Protein AF-A0A821JWW3-F1 (afdb_monomer)

Structure (mmCIF, N/CA/C/O backbone):
data_AF-A0A821JWW3-F1
#
_entry.id   AF-A0A821JWW3-F1
#
loop_
_atom_site.group_PDB
_atom_site.id
_atom_site.type_symbol
_atom_site.label_atom_id
_atom_site.label_alt_id
_atom_site.label_comp_id
_atom_site.label_asym_id
_atom_site.label_entity_id
_atom_site.label_seq_id
_atom_site.pdbx_PDB_ins_code
_atom_site.Cartn_x
_atom_site.Cartn_y
_atom_site.Cartn_z
_atom_site.occupancy
_atom_site.B_iso_or_equiv
_atom_site.auth_seq_id
_atom_site.auth_comp_id
_atom_site.auth_asym_id
_atom_site.auth_atom_id
_atom_site.pdbx_PDB_model_num
ATOM 1 N N . PHE A 1 1 ? -4.709 -19.462 18.284 1.00 24.86 1 PHE A N 1
ATOM 2 C CA . PHE A 1 1 ? -3.883 -18.451 18.969 1.00 24.86 1 PHE A CA 1
ATOM 3 C C . PHE A 1 1 ? -2.532 -19.078 19.243 1.00 24.86 1 PHE A C 1
ATOM 5 O O . PHE A 1 1 ? -2.458 -19.969 20.081 1.00 24.86 1 PHE A O 1
ATOM 12 N N . TYR A 1 2 ? -1.516 -18.714 18.464 1.00 22.64 2 TYR A N 1
ATOM 13 C CA . TYR A 1 2 ? -0.151 -19.188 18.679 1.00 22.64 2 TYR A CA 1
ATOM 14 C C . TYR A 1 2 ? 0.449 -18.510 19.920 1.00 22.64 2 TYR A C 1
ATOM 16 O O . TYR A 1 2 ? 0.075 -17.388 20.268 1.00 22.64 2 TYR A O 1
ATOM 24 N N . ASP A 1 3 ? 1.312 -19.239 20.625 1.00 23.06 3 ASP A N 1
ATOM 25 C CA . ASP A 1 3 ? 1.999 -18.781 21.832 1.00 23.06 3 ASP A CA 1
ATOM 26 C C . ASP A 1 3 ? 2.923 -17.596 21.489 1.00 23.06 3 ASP A C 1
ATOM 28 O O . ASP A 1 3 ? 3.680 -17.652 20.521 1.00 23.06 3 ASP A O 1
ATOM 32 N N . ARG A 1 4 ? 2.871 -16.518 22.284 1.00 30.81 4 ARG A N 1
ATOM 33 C CA . ARG A 1 4 ? 3.615 -15.256 22.063 1.00 30.81 4 ARG A CA 1
ATOM 34 C C . ARG A 1 4 ? 5.143 -15.408 22.169 1.00 30.81 4 ARG A C 1
ATOM 36 O O . ARG A 1 4 ? 5.859 -14.426 22.014 1.00 30.81 4 ARG A O 1
ATOM 43 N N . ASN A 1 5 ? 5.641 -16.612 22.443 1.00 24.53 5 ASN A N 1
ATOM 44 C CA . ASN A 1 5 ? 7.046 -16.901 22.726 1.00 24.53 5 ASN A CA 1
ATOM 45 C C . ASN A 1 5 ? 7.814 -17.562 21.561 1.00 24.53 5 ASN A C 1
ATOM 47 O O . ASN A 1 5 ? 8.926 -18.034 21.781 1.00 24.53 5 ASN A O 1
ATOM 51 N N . ALA A 1 6 ? 7.256 -17.624 20.345 1.00 25.81 6 ALA A N 1
ATOM 52 C CA . ALA A 1 6 ? 7.832 -18.416 19.247 1.00 25.81 6 ALA A CA 1
ATOM 53 C C . ALA A 1 6 ? 8.562 -17.636 18.131 1.00 25.81 6 ALA A C 1
ATOM 55 O O . ALA A 1 6 ? 8.917 -18.250 17.133 1.00 25.81 6 ALA A O 1
ATOM 56 N N . PHE A 1 7 ? 8.850 -16.337 18.281 1.00 31.75 7 PHE A N 1
ATOM 57 C CA . PHE A 1 7 ? 9.585 -15.573 17.256 1.00 31.75 7 PHE A CA 1
ATOM 58 C C . PHE A 1 7 ? 10.972 -15.180 17.752 1.00 31.75 7 PHE A C 1
ATOM 60 O O . PHE A 1 7 ? 11.194 -14.092 18.282 1.00 31.75 7 PHE A O 1
ATOM 67 N N . SER A 1 8 ? 11.918 -16.104 17.601 1.00 29.94 8 SER A N 1
ATOM 68 C CA . SER A 1 8 ? 13.326 -15.738 17.498 1.00 29.94 8 SER A CA 1
ATOM 69 C C . SER A 1 8 ? 13.569 -15.250 16.076 1.00 29.94 8 SER A C 1
ATOM 71 O O . SER A 1 8 ? 13.341 -16.019 15.144 1.00 29.94 8 SER A O 1
ATOM 73 N N . VAL A 1 9 ? 14.064 -14.023 15.908 1.00 36.91 9 VAL A N 1
ATOM 74 C CA . VAL A 1 9 ? 14.651 -13.595 14.635 1.00 36.91 9 VAL A CA 1
ATOM 75 C C . VAL A 1 9 ? 15.795 -14.557 14.323 1.00 36.91 9 VAL A C 1
ATOM 77 O O . VAL A 1 9 ? 16.844 -14.519 14.973 1.00 36.91 9 VAL A O 1
ATOM 80 N N . SER A 1 10 ? 15.578 -15.501 13.406 1.00 39.84 10 SER A N 1
ATOM 81 C CA . SER A 1 10 ? 16.671 -16.339 12.932 1.00 39.84 10 SER A CA 1
ATOM 82 C C . SER A 1 10 ? 17.607 -15.439 12.117 1.00 39.84 10 SER A C 1
ATOM 84 O O . SER A 1 10 ? 17.185 -14.481 11.468 1.00 39.84 10 SER A O 1
ATOM 86 N N . GLN A 1 11 ? 18.910 -15.723 12.135 1.00 41.09 11 GLN A N 1
ATOM 87 C CA . GLN A 1 11 ? 19.878 -15.022 11.277 1.00 41.09 11 GLN A CA 1
ATOM 88 C C . GLN A 1 11 ? 19.590 -15.189 9.767 1.00 41.09 11 GLN A C 1
ATOM 90 O O . GLN A 1 11 ? 20.317 -14.633 8.946 1.00 41.09 11 GLN A O 1
ATOM 95 N N . GLU A 1 12 ? 18.545 -15.934 9.396 1.00 38.25 12 GLU A N 1
ATOM 96 C CA . GLU A 1 12 ? 18.102 -16.174 8.022 1.00 38.25 12 GLU A CA 1
ATOM 97 C C . GLU A 1 12 ? 17.420 -14.943 7.401 1.00 38.25 12 GLU A C 1
ATOM 99 O O . GLU A 1 12 ? 17.288 -14.890 6.185 1.00 38.25 12 GLU A O 1
ATOM 104 N N . PHE A 1 13 ? 17.092 -13.912 8.194 1.00 45.75 13 PHE A N 1
ATOM 105 C CA . PHE A 1 13 ? 16.551 -12.642 7.689 1.00 45.75 13 PHE A CA 1
ATOM 106 C C . PHE A 1 13 ? 17.595 -11.621 7.222 1.00 45.75 13 PHE A C 1
ATOM 108 O O . PHE A 1 13 ? 17.254 -10.487 6.887 1.00 45.75 13 PHE A O 1
ATOM 115 N N . ASN A 1 14 ? 18.882 -11.981 7.222 1.00 57.62 14 ASN A N 1
ATOM 116 C CA . ASN A 1 14 ? 19.907 -11.114 6.652 1.00 57.62 14 ASN A CA 1
ATOM 117 C C . ASN A 1 14 ? 19.847 -11.167 5.116 1.00 57.62 14 ASN A C 1
ATOM 119 O O . ASN A 1 14 ? 20.531 -11.980 4.486 1.00 57.62 14 ASN A O 1
ATOM 123 N N . PHE A 1 15 ? 19.029 -10.297 4.526 1.00 55.03 15 PHE A N 1
ATOM 124 C CA . PHE A 1 15 ? 18.913 -10.167 3.080 1.00 5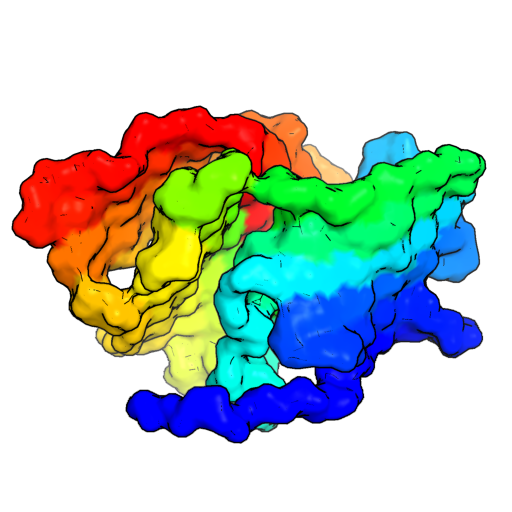5.03 15 PHE A CA 1
ATOM 125 C C . PHE A 1 15 ? 20.019 -9.263 2.530 1.00 55.03 15 PHE A C 1
ATOM 127 O O . PHE A 1 15 ? 20.187 -8.122 2.966 1.00 55.03 15 PHE A O 1
ATOM 134 N N . LYS A 1 16 ? 20.767 -9.771 1.545 1.00 61.19 16 LYS A N 1
ATOM 135 C CA . LYS A 1 16 ? 21.883 -9.066 0.906 1.00 61.19 16 LYS A CA 1
ATOM 136 C C . LYS A 1 16 ? 21.762 -9.113 -0.603 1.00 61.19 16 LYS A C 1
ATOM 138 O O . LYS A 1 16 ? 21.634 -10.188 -1.184 1.00 61.19 16 LYS A O 1
ATOM 143 N N . ILE A 1 17 ? 21.917 -7.954 -1.231 1.00 57.03 17 ILE A N 1
ATOM 144 C CA . ILE A 1 17 ? 22.139 -7.848 -2.672 1.00 57.03 17 ILE A CA 1
ATOM 145 C C . ILE A 1 17 ? 23.610 -7.551 -2.890 1.00 57.03 17 ILE A C 1
ATOM 147 O O . ILE A 1 17 ? 24.145 -6.581 -2.349 1.00 57.03 17 ILE A O 1
ATOM 151 N N . HIS A 1 18 ? 24.253 -8.377 -3.707 1.00 64.62 18 HIS A N 1
ATOM 152 C CA . HIS A 1 18 ? 25.638 -8.189 -4.100 1.00 64.62 18 HIS A CA 1
ATOM 153 C C . HIS A 1 18 ? 25.736 -7.668 -5.533 1.00 64.62 18 HIS A C 1
ATOM 155 O O . HIS A 1 18 ? 24.943 -8.031 -6.400 1.00 64.62 18 HIS A O 1
ATOM 161 N N . SER A 1 19 ? 26.744 -6.842 -5.795 1.00 60.53 19 SER A N 1
ATOM 162 C CA . SER A 1 19 ? 27.188 -6.537 -7.148 1.00 60.53 19 SER A CA 1
ATOM 163 C C . SER A 1 19 ? 27.865 -7.763 -7.776 1.00 60.53 19 SER A C 1
ATOM 165 O O . SER A 1 19 ? 28.306 -8.687 -7.089 1.00 60.53 19 SER A O 1
ATOM 167 N N . ASN A 1 20 ? 28.092 -7.710 -9.092 1.00 58.44 20 ASN A N 1
ATOM 168 C CA . ASN A 1 20 ? 28.947 -8.674 -9.800 1.00 58.44 20 ASN A CA 1
ATOM 169 C C . ASN A 1 20 ? 30.398 -8.718 -9.266 1.00 58.44 20 ASN A C 1
ATOM 171 O O . ASN A 1 20 ? 31.166 -9.602 -9.640 1.00 58.44 20 ASN A O 1
ATOM 175 N N . THR A 1 21 ? 30.787 -7.762 -8.414 1.00 59.56 21 THR A N 1
ATOM 176 C CA . THR A 1 21 ? 32.100 -7.671 -7.764 1.00 59.56 21 THR A CA 1
ATOM 177 C C . THR A 1 21 ? 32.087 -8.146 -6.302 1.00 59.56 21 THR A C 1
ATOM 179 O O . THR A 1 21 ? 33.069 -7.924 -5.597 1.00 59.56 21 THR A O 1
ATOM 182 N N . ASN A 1 22 ? 31.024 -8.832 -5.849 1.00 63.28 22 ASN A N 1
ATOM 183 C CA . ASN A 1 22 ? 30.799 -9.289 -4.464 1.00 63.28 22 ASN A CA 1
ATOM 184 C C . ASN A 1 22 ? 30.672 -8.165 -3.413 1.00 63.28 22 ASN A C 1
ATOM 186 O O . ASN A 1 22 ? 30.692 -8.438 -2.212 1.00 63.28 22 ASN A O 1
ATOM 190 N N . GLU A 1 23 ? 30.515 -6.908 -3.826 1.00 68.75 23 GLU A N 1
ATOM 191 C CA . GLU A 1 23 ? 30.212 -5.807 -2.908 1.00 68.75 23 GLU A CA 1
ATOM 192 C C . GLU A 1 23 ? 28.738 -5.877 -2.499 1.00 68.75 23 GLU A C 1
ATOM 194 O O . GLU A 1 23 ? 27.877 -6.035 -3.358 1.00 68.75 23 GLU A O 1
ATOM 199 N N . THR A 1 24 ? 28.421 -5.763 -1.207 1.00 67.12 24 THR A N 1
ATOM 200 C CA . THR A 1 24 ? 27.028 -5.648 -0.752 1.00 67.12 24 THR A CA 1
ATOM 201 C C . THR A 1 24 ? 26.483 -4.264 -1.111 1.00 67.12 24 THR A C 1
ATOM 203 O O . THR A 1 24 ? 26.861 -3.272 -0.493 1.00 67.12 24 THR A O 1
ATOM 206 N N . ILE A 1 25 ? 25.594 -4.203 -2.102 1.00 71.12 25 ILE A N 1
ATOM 207 C CA . ILE A 1 25 ? 24.923 -2.976 -2.561 1.00 71.12 25 ILE A CA 1
ATOM 208 C C . ILE A 1 25 ? 23.788 -2.603 -1.606 1.00 71.12 25 ILE A C 1
ATOM 210 O O . ILE A 1 25 ? 23.527 -1.424 -1.382 1.00 71.12 25 ILE A O 1
ATOM 214 N N . HIS A 1 26 ? 23.122 -3.608 -1.039 1.00 68.31 26 HIS A N 1
ATOM 215 C CA . HIS A 1 26 ? 22.007 -3.437 -0.118 1.00 68.31 26 HIS A CA 1
ATOM 216 C C . HIS A 1 26 ? 22.014 -4.543 0.938 1.00 68.31 26 HIS A C 1
ATOM 218 O O . HIS A 1 26 ? 22.261 -5.705 0.609 1.00 68.31 26 HIS A O 1
ATOM 224 N N . GLU A 1 27 ? 21.745 -4.185 2.190 1.00 73.56 27 GLU A N 1
ATOM 225 C CA . GLU A 1 27 ? 21.620 -5.115 3.313 1.00 73.56 27 GLU A CA 1
ATOM 226 C C . GLU A 1 27 ? 20.412 -4.729 4.171 1.00 73.56 27 GLU A C 1
ATOM 228 O O . GLU A 1 27 ? 20.321 -3.589 4.636 1.00 73.56 27 GLU A O 1
ATOM 233 N N . LEU A 1 28 ? 19.536 -5.700 4.425 1.00 68.19 28 LEU A N 1
ATOM 234 C CA . LEU A 1 28 ? 18.560 -5.664 5.510 1.00 68.19 28 LEU A CA 1
ATOM 235 C C . LEU A 1 28 ? 19.098 -6.548 6.631 1.00 68.19 28 LEU A C 1
ATOM 237 O O . LEU A 1 28 ? 19.082 -7.774 6.540 1.00 68.19 28 LEU A O 1
ATOM 241 N N . LEU A 1 29 ? 19.629 -5.918 7.676 1.00 76.00 29 LEU A N 1
ATOM 242 C CA . LEU A 1 29 ? 20.245 -6.606 8.802 1.00 76.00 29 LEU A CA 1
ATOM 243 C C . LEU A 1 29 ? 19.333 -6.532 10.031 1.00 76.00 29 LEU A C 1
ATOM 245 O O . LEU A 1 29 ? 19.261 -5.463 10.645 1.00 76.00 29 LEU A O 1
ATOM 249 N N . PRO A 1 30 ? 18.695 -7.632 10.458 1.00 69.62 30 PRO A N 1
ATOM 250 C CA . PRO A 1 30 ? 18.043 -7.664 11.760 1.00 69.62 30 PRO A CA 1
ATOM 251 C C . PRO A 1 30 ? 19.076 -7.497 12.885 1.00 69.62 30 PRO A C 1
ATOM 253 O O . PRO A 1 30 ? 20.101 -8.181 12.907 1.00 69.62 30 PRO A O 1
ATOM 256 N N . ILE A 1 31 ? 18.809 -6.593 13.828 1.00 78.38 31 ILE A N 1
ATOM 257 C CA . ILE A 1 31 ? 19.611 -6.418 15.050 1.00 78.38 31 ILE A CA 1
ATOM 258 C C . ILE A 1 31 ? 18.953 -7.156 16.219 1.00 78.38 31 ILE A C 1
ATOM 260 O O . ILE A 1 31 ? 19.633 -7.852 16.972 1.00 78.38 31 ILE A O 1
ATOM 264 N N . ASP A 1 32 ? 17.639 -6.991 16.371 1.00 69.69 32 ASP A N 1
ATOM 265 C CA . ASP A 1 32 ? 16.812 -7.635 17.389 1.00 69.69 32 ASP A CA 1
ATOM 266 C C . ASP A 1 32 ? 15.366 -7.810 16.876 1.00 69.69 32 ASP A C 1
ATOM 268 O O . ASP A 1 32 ? 15.081 -7.569 15.703 1.00 69.69 32 ASP A O 1
ATOM 272 N N . ASN A 1 33 ? 14.452 -8.253 17.746 1.00 59.72 33 ASN A N 1
ATOM 273 C CA . ASN A 1 33 ? 13.049 -8.512 17.398 1.00 59.72 33 ASN A CA 1
ATOM 274 C C . ASN A 1 33 ? 12.285 -7.282 16.888 1.00 59.72 33 ASN A C 1
ATOM 276 O O . ASN A 1 33 ? 11.231 -7.446 16.273 1.00 59.72 33 ASN A O 1
ATOM 280 N N . ASP A 1 34 ? 12.763 -6.077 17.187 1.00 63.84 34 ASP A N 1
ATOM 281 C CA . ASP A 1 34 ? 12.114 -4.801 16.908 1.00 63.84 34 ASP A CA 1
ATOM 282 C C . ASP A 1 34 ? 12.963 -3.903 16.004 1.00 63.84 34 ASP A C 1
ATOM 284 O O . ASP A 1 34 ? 12.446 -2.938 15.450 1.00 63.84 34 ASP A O 1
ATOM 288 N N . LYS A 1 35 ? 14.243 -4.203 15.803 1.00 74.62 35 LYS A N 1
ATOM 289 C CA . LYS A 1 35 ? 15.209 -3.284 15.212 1.00 74.62 35 LYS A CA 1
ATOM 290 C C . LYS A 1 35 ? 15.962 -3.938 14.067 1.00 74.62 35 LYS A C 1
ATOM 292 O O . LYS A 1 35 ? 16.530 -5.019 14.215 1.00 74.62 35 LYS A O 1
ATOM 297 N N . PHE A 1 36 ? 16.046 -3.238 12.946 1.00 75.75 36 PHE A N 1
ATOM 298 C CA . PHE A 1 36 ? 16.839 -3.649 11.792 1.00 75.75 36 PHE A CA 1
ATOM 299 C C . PHE A 1 36 ? 17.547 -2.454 11.175 1.00 75.75 36 PHE A C 1
ATOM 301 O O . PHE A 1 36 ? 17.180 -1.299 11.392 1.00 75.75 36 PHE A O 1
ATOM 308 N N . ILE A 1 37 ? 18.596 -2.745 10.421 1.00 82.12 37 ILE A N 1
ATOM 309 C CA . ILE A 1 37 ? 19.348 -1.752 9.673 1.00 82.12 37 ILE A CA 1
ATOM 310 C C . ILE A 1 37 ? 19.106 -1.990 8.196 1.00 82.12 37 ILE A C 1
ATOM 312 O O . ILE A 1 37 ? 19.334 -3.093 7.706 1.00 82.12 37 ILE A O 1
ATOM 316 N N . ILE A 1 38 ? 18.706 -0.936 7.497 1.00 79.06 38 ILE A N 1
ATOM 317 C CA . ILE A 1 38 ? 18.746 -0.865 6.047 1.00 79.06 38 ILE A CA 1
ATOM 318 C C . ILE A 1 38 ? 20.008 -0.109 5.663 1.00 79.06 38 ILE A C 1
ATOM 320 O O . ILE A 1 38 ? 20.159 1.082 5.957 1.00 79.06 38 ILE A O 1
ATOM 324 N N . ARG A 1 39 ? 20.921 -0.798 4.988 1.00 85.94 39 ARG A N 1
ATOM 325 C CA . ARG A 1 39 ? 22.117 -0.184 4.420 1.00 85.94 39 ARG A CA 1
ATOM 326 C C . ARG A 1 39 ? 22.095 -0.307 2.921 1.00 85.94 39 ARG A C 1
ATOM 328 O O . ARG A 1 39 ? 21.642 -1.315 2.385 1.00 85.94 39 ARG A O 1
ATOM 335 N N . GLY A 1 40 ? 22.672 0.672 2.256 1.00 81.38 40 GLY A N 1
ATOM 336 C CA . GLY A 1 40 ? 23.029 0.504 0.869 1.00 81.38 40 GLY A CA 1
ATOM 337 C C . GLY A 1 40 ? 23.947 1.586 0.358 1.00 81.38 40 GLY A C 1
ATOM 338 O O . GLY A 1 40 ? 24.210 2.595 1.017 1.00 81.38 40 GLY A O 1
ATOM 339 N N . ASN A 1 41 ? 24.489 1.299 -0.812 1.00 83.12 41 ASN A N 1
ATOM 340 C CA . ASN A 1 41 ? 25.463 2.124 -1.490 1.00 83.12 41 ASN A CA 1
ATOM 341 C C . ASN A 1 41 ? 25.161 2.088 -2.984 1.00 83.12 41 ASN A C 1
ATOM 343 O O . ASN A 1 41 ? 25.193 1.027 -3.600 1.00 83.12 41 ASN A O 1
ATOM 347 N N . MET A 1 42 ? 24.905 3.249 -3.560 1.00 76.75 42 MET A N 1
ATOM 348 C CA . MET A 1 42 ? 24.795 3.486 -4.985 1.00 76.75 42 MET A CA 1
ATOM 349 C C . MET A 1 42 ? 26.013 4.290 -5.429 1.00 76.75 42 MET A C 1
ATOM 351 O O . MET A 1 42 ? 26.227 5.409 -4.969 1.00 76.75 42 MET A O 1
ATOM 355 N N . THR A 1 43 ? 26.794 3.725 -6.340 1.00 76.25 43 THR A N 1
ATOM 356 C CA . THR A 1 43 ? 27.972 4.350 -6.945 1.00 76.25 43 THR A CA 1
ATOM 357 C C . THR A 1 43 ? 27.910 4.219 -8.459 1.00 76.25 43 THR A C 1
ATOM 359 O O . THR A 1 43 ? 27.103 3.470 -9.014 1.00 76.25 43 THR A O 1
ATOM 362 N N . LYS A 1 44 ? 28.822 4.898 -9.155 1.00 70.94 44 LYS A N 1
ATOM 363 C CA . LYS A 1 44 ? 28.979 4.768 -10.607 1.00 70.94 44 LYS A CA 1
ATOM 364 C C . LYS A 1 44 ? 29.244 3.323 -11.053 1.00 70.94 44 LYS A C 1
ATOM 366 O O . LYS A 1 44 ? 28.855 2.934 -12.151 1.00 70.94 44 LYS A O 1
ATOM 371 N N . GLU A 1 45 ? 29.915 2.521 -10.232 1.00 71.06 45 GLU A N 1
ATOM 372 C CA . GLU A 1 45 ? 30.285 1.138 -10.550 1.00 71.06 45 GLU A CA 1
ATOM 373 C C . GLU A 1 45 ? 29.106 0.169 -10.425 1.00 71.06 45 GLU A C 1
ATOM 375 O O . GLU A 1 45 ? 29.042 -0.817 -11.164 1.00 71.06 45 GLU A O 1
ATOM 380 N N . ASN A 1 46 ? 28.167 0.442 -9.515 1.00 66.56 46 ASN A N 1
ATOM 381 C CA . ASN A 1 46 ? 27.002 -0.411 -9.280 1.00 66.56 46 ASN A CA 1
ATOM 382 C C . ASN A 1 46 ? 25.686 0.181 -9.813 1.00 66.56 46 ASN A C 1
ATOM 384 O O . ASN A 1 46 ? 24.654 -0.482 -9.731 1.00 66.56 46 ASN A O 1
ATOM 388 N N . ILE A 1 47 ? 25.751 1.356 -10.451 1.00 65.56 47 ILE A N 1
ATOM 389 C CA . ILE A 1 47 ? 24.615 2.081 -11.028 1.00 65.56 47 ILE A CA 1
ATOM 390 C C . ILE A 1 47 ? 23.744 1.250 -11.971 1.00 65.56 47 ILE A C 1
ATOM 392 O O . ILE A 1 47 ? 22.548 1.472 -12.094 1.00 65.56 47 ILE A O 1
ATOM 396 N N . ASN A 1 48 ? 24.332 0.271 -12.658 1.00 60.72 48 ASN A N 1
ATOM 397 C CA . ASN A 1 48 ? 23.588 -0.578 -13.585 1.00 60.72 48 ASN A CA 1
ATOM 398 C C . ASN A 1 48 ? 22.641 -1.555 -12.864 1.00 60.72 48 ASN A C 1
ATOM 400 O O . ASN A 1 48 ? 21.837 -2.205 -13.525 1.00 60.72 48 ASN A O 1
ATOM 404 N N . ASN A 1 49 ? 22.741 -1.662 -11.535 1.00 54.16 49 ASN A N 1
ATOM 405 C CA . ASN A 1 49 ? 21.887 -2.492 -10.684 1.00 54.16 49 ASN A CA 1
ATOM 406 C C . ASN A 1 49 ? 20.815 -1.674 -9.946 1.00 54.16 49 ASN A C 1
ATOM 408 O O . ASN A 1 49 ? 20.126 -2.212 -9.085 1.00 54.16 49 ASN A O 1
ATOM 412 N N . VAL A 1 50 ? 20.697 -0.379 -10.241 1.00 51.31 50 VAL A N 1
ATOM 413 C CA . VAL A 1 50 ? 19.773 0.549 -9.583 1.00 51.31 50 VAL A CA 1
ATOM 414 C C . VAL A 1 50 ? 19.070 1.400 -10.631 1.00 51.31 50 VAL A C 1
ATOM 416 O O . VAL A 1 50 ? 19.606 1.693 -11.701 1.00 51.31 50 VAL A O 1
ATOM 419 N N . TRP A 1 51 ? 17.835 1.784 -10.339 1.00 48.31 51 TRP A N 1
ATOM 420 C CA . TRP A 1 51 ? 17.051 2.631 -11.224 1.00 48.31 51 TRP A CA 1
ATOM 421 C C . TRP A 1 51 ? 17.233 4.101 -10.840 1.00 48.31 51 TRP A C 1
ATOM 423 O O . TRP A 1 51 ? 17.230 4.444 -9.660 1.00 48.31 51 TRP A O 1
ATOM 433 N N . ILE A 1 52 ? 17.422 4.969 -11.836 1.00 51.53 52 ILE A N 1
ATOM 434 C CA . ILE A 1 52 ? 17.642 6.405 -11.632 1.00 51.53 52 ILE A CA 1
ATOM 435 C C . ILE A 1 52 ? 16.533 7.173 -12.331 1.00 51.53 52 ILE A C 1
ATOM 437 O O . ILE A 1 52 ? 16.408 7.098 -13.556 1.00 51.53 52 ILE A O 1
ATOM 441 N N . SER A 1 53 ? 15.773 7.934 -11.544 1.00 44.91 53 SER A N 1
ATOM 442 C CA . SER A 1 53 ? 14.735 8.838 -12.033 1.00 44.91 53 SER A CA 1
ATOM 443 C C . SER A 1 53 ? 15.297 9.869 -13.016 1.00 44.91 53 SER A C 1
ATOM 445 O O . SER A 1 53 ? 16.446 10.310 -12.915 1.00 44.91 53 SER A O 1
ATOM 447 N N . GLU A 1 54 ? 14.479 10.280 -13.982 1.00 42.81 54 GLU A N 1
ATOM 448 C CA . GLU A 1 54 ? 14.867 11.287 -14.969 1.00 42.81 54 GLU A CA 1
ATOM 449 C C . GLU A 1 54 ? 15.284 12.606 -14.286 1.00 42.81 54 GLU A C 1
ATOM 451 O O . GLU A 1 54 ? 14.636 13.079 -13.357 1.00 42.81 54 GLU A O 1
ATOM 456 N N . GLY A 1 55 ? 16.405 13.190 -14.723 1.00 50.56 55 GLY A N 1
ATOM 457 C CA . GLY A 1 55 ? 16.979 14.402 -14.120 1.00 50.56 55 GLY A CA 1
ATOM 458 C C . GLY A 1 55 ? 17.952 14.156 -12.958 1.00 50.56 55 GLY A C 1
ATOM 459 O O . GLY A 1 55 ? 18.689 15.074 -12.593 1.00 50.56 55 GLY A O 1
ATOM 460 N N . CYS A 1 56 ? 18.039 12.934 -12.425 1.00 56.38 56 CYS A N 1
ATOM 461 C CA . CYS A 1 56 ? 19.062 12.571 -11.446 1.00 56.38 56 CYS A CA 1
ATOM 462 C C . CYS A 1 56 ? 20.391 12.218 -12.135 1.00 56.38 56 CYS A C 1
ATOM 464 O O . CYS A 1 56 ? 20.438 11.505 -13.142 1.00 56.38 56 CYS A O 1
ATOM 466 N N . SER A 1 57 ? 21.499 12.730 -11.592 1.00 73.62 57 SER A N 1
ATOM 467 C CA . SER A 1 57 ? 22.832 12.445 -12.130 1.00 73.62 57 SER A CA 1
ATOM 468 C C . SER A 1 57 ? 23.194 10.973 -11.935 1.00 73.62 57 SER A C 1
ATOM 470 O O . SER A 1 57 ? 23.118 10.444 -10.831 1.00 73.62 57 SER A O 1
ATOM 472 N N . LYS A 1 58 ? 23.663 10.335 -13.010 1.00 67.44 58 LYS A N 1
ATOM 473 C CA . LYS A 1 58 ? 24.199 8.965 -12.994 1.00 67.44 58 LYS A CA 1
ATOM 474 C C . LYS A 1 58 ? 25.557 8.852 -12.295 1.00 67.44 58 LYS A C 1
ATOM 476 O O . LYS A 1 58 ? 26.022 7.766 -11.999 1.00 67.44 58 LYS A O 1
ATOM 481 N N . ASP A 1 59 ? 26.222 9.964 -12.035 1.00 75.81 59 ASP A N 1
ATOM 482 C CA . ASP A 1 59 ? 27.470 9.951 -11.273 1.00 75.81 59 ASP A CA 1
ATOM 483 C C . ASP A 1 59 ? 27.227 10.304 -9.795 1.00 75.81 59 ASP A C 1
ATOM 485 O O . ASP A 1 59 ? 28.176 10.533 -9.052 1.00 75.81 59 ASP A O 1
ATOM 489 N N . LEU A 1 60 ? 25.960 10.393 -9.366 1.00 78.12 60 LEU A N 1
ATOM 490 C CA . LEU A 1 60 ? 25.610 10.738 -7.995 1.00 78.12 60 LEU A CA 1
ATOM 491 C C . LEU A 1 60 ? 25.783 9.526 -7.083 1.00 78.12 60 LEU A C 1
ATOM 493 O O . LEU A 1 60 ? 25.034 8.554 -7.173 1.00 78.12 60 LEU A O 1
ATOM 497 N N . GLU A 1 61 ? 26.758 9.607 -6.186 1.00 84.75 61 GLU A N 1
ATOM 498 C CA . GLU A 1 61 ? 26.928 8.611 -5.135 1.00 84.75 61 GLU A CA 1
ATOM 499 C C . GLU A 1 61 ? 25.865 8.811 -4.054 1.00 84.75 61 GLU A C 1
ATOM 501 O O . GLU A 1 61 ? 25.714 9.915 -3.529 1.00 84.75 61 GLU A O 1
ATOM 506 N N . ILE A 1 62 ? 25.133 7.752 -3.711 1.00 83.25 62 ILE A N 1
ATOM 507 C CA . ILE A 1 62 ? 24.156 7.772 -2.622 1.00 83.25 62 ILE A CA 1
ATOM 508 C C . ILE A 1 62 ? 24.455 6.633 -1.663 1.00 83.25 62 ILE A C 1
ATOM 510 O O . ILE A 1 62 ? 24.519 5.478 -2.061 1.00 83.25 62 ILE A O 1
ATOM 514 N N . GLN A 1 63 ? 24.599 6.936 -0.382 1.00 87.31 63 GLN A N 1
ATOM 515 C CA . GLN A 1 63 ? 24.778 5.935 0.665 1.00 87.31 63 GLN A CA 1
ATOM 516 C C . GLN A 1 63 ? 23.710 6.121 1.720 1.00 87.31 63 GLN A C 1
ATOM 518 O O . GLN A 1 63 ? 23.429 7.246 2.120 1.00 87.31 63 GLN A O 1
ATOM 523 N N . TRP A 1 64 ? 23.149 5.030 2.219 1.00 88.25 64 TRP A N 1
ATOM 524 C CA . TRP A 1 64 ? 22.232 5.075 3.347 1.00 88.25 64 TRP A CA 1
ATOM 525 C C . TRP A 1 64 ? 22.616 4.030 4.379 1.00 88.25 64 TRP A C 1
ATOM 527 O O . TRP A 1 64 ? 23.072 2.930 4.067 1.00 88.25 64 TRP A O 1
ATOM 537 N N . ASN A 1 65 ? 22.455 4.406 5.637 1.00 90.62 65 ASN A N 1
ATOM 538 C CA . ASN A 1 65 ? 22.589 3.521 6.777 1.00 90.62 65 ASN A CA 1
ATOM 539 C C . ASN A 1 65 ? 21.548 3.976 7.788 1.00 90.62 65 ASN A C 1
ATOM 541 O O . ASN A 1 65 ? 21.782 4.900 8.572 1.00 90.62 65 ASN A O 1
ATOM 545 N N . LEU A 1 66 ? 20.372 3.377 7.671 1.00 85.75 66 LEU A N 1
ATOM 546 C CA . LEU A 1 66 ? 19.191 3.724 8.435 1.00 85.75 66 LEU A CA 1
ATOM 547 C C . LEU A 1 66 ? 18.881 2.582 9.373 1.00 85.75 66 LEU A C 1
ATOM 549 O O . LEU A 1 66 ? 18.846 1.422 8.977 1.00 85.75 66 LEU A O 1
ATOM 553 N N . THR A 1 67 ? 18.649 2.924 10.622 1.00 86.75 67 THR A N 1
ATOM 554 C CA . THR A 1 67 ? 18.170 1.999 11.621 1.00 86.75 67 THR A CA 1
ATOM 555 C C . THR A 1 67 ? 16.698 2.263 11.849 1.00 86.75 67 THR A C 1
ATOM 557 O O . THR A 1 67 ? 16.292 3.379 12.166 1.00 86.75 67 THR A O 1
ATOM 560 N N . LEU A 1 68 ? 15.905 1.220 11.672 1.00 77.56 68 LEU A N 1
ATOM 561 C CA . LEU A 1 68 ? 14.469 1.254 11.840 1.00 77.56 68 LEU A CA 1
ATOM 562 C C . LEU A 1 68 ? 14.168 0.536 13.149 1.00 77.56 68 LEU A C 1
ATOM 564 O O . LEU A 1 68 ? 14.510 -0.632 13.327 1.00 77.56 68 LEU A O 1
ATOM 568 N N . THR A 1 69 ? 13.584 1.271 14.090 1.00 75.81 69 THR A N 1
ATOM 569 C CA . THR A 1 69 ? 13.082 0.740 15.357 1.00 75.81 69 THR A CA 1
ATOM 570 C C . THR A 1 69 ? 11.576 0.639 15.250 1.00 75.81 69 THR A C 1
ATOM 572 O O . THR A 1 69 ? 10.881 1.650 15.189 1.00 75.81 69 THR A O 1
ATOM 575 N N . ARG A 1 70 ? 11.060 -0.578 15.234 1.00 64.56 70 ARG A N 1
ATOM 576 C CA . ARG A 1 70 ? 9.630 -0.845 15.255 1.00 64.56 70 ARG A CA 1
ATOM 577 C C . ARG A 1 70 ? 9.013 -0.214 16.493 1.00 64.56 70 ARG A C 1
ATOM 579 O O . ARG A 1 70 ? 9.490 -0.421 17.607 1.00 64.56 70 ARG A O 1
ATOM 586 N N . ILE A 1 71 ? 7.946 0.547 16.285 1.00 55.41 71 ILE A N 1
ATOM 587 C CA . ILE A 1 71 ? 7.137 1.062 17.385 1.00 55.41 71 ILE A CA 1
ATOM 588 C C . ILE A 1 71 ? 6.047 0.034 17.706 1.00 55.41 71 ILE A C 1
ATOM 590 O O . ILE A 1 71 ? 5.869 -0.300 18.874 1.00 55.41 71 ILE A O 1
ATOM 594 N N . TYR A 1 72 ? 5.391 -0.517 16.671 1.00 46.75 72 TYR A N 1
ATOM 595 C CA . TYR A 1 72 ? 4.353 -1.555 16.757 1.00 46.75 72 TYR A CA 1
ATOM 596 C C . TYR A 1 72 ? 4.274 -2.394 15.455 1.00 46.75 72 TYR A C 1
ATOM 598 O O . TYR A 1 72 ? 4.729 -1.945 14.410 1.00 46.75 72 TYR A O 1
ATOM 606 N N . GLY A 1 73 ? 3.698 -3.607 15.496 1.00 37.25 73 GLY A N 1
ATOM 607 C CA . GLY A 1 73 ? 3.462 -4.468 14.313 1.00 37.25 73 GLY A CA 1
ATOM 608 C C . GLY A 1 73 ? 4.323 -5.739 14.255 1.00 37.25 73 GLY A C 1
ATOM 609 O O . GLY A 1 73 ? 5.168 -5.948 15.114 1.00 37.25 73 GLY A O 1
ATOM 610 N N . TRP A 1 74 ? 4.099 -6.626 13.284 1.00 38.62 74 TRP A N 1
ATOM 611 C CA . TRP A 1 74 ? 4.905 -7.838 13.041 1.00 38.62 74 TRP A CA 1
ATOM 612 C C . TRP A 1 74 ? 5.945 -7.566 11.944 1.00 38.62 74 TRP A C 1
ATOM 614 O O . TRP A 1 74 ? 5.653 -6.813 11.017 1.00 38.62 74 TRP A O 1
ATOM 624 N N . TYR A 1 75 ? 7.139 -8.163 12.037 1.00 43.38 75 TYR A N 1
ATOM 625 C CA . TYR A 1 75 ? 7.967 -8.343 10.846 1.00 43.38 75 TYR A CA 1
ATOM 626 C C . TYR A 1 75 ? 7.345 -9.494 10.089 1.00 43.38 75 TYR A C 1
ATOM 628 O O . TYR A 1 75 ? 7.452 -10.633 10.528 1.00 43.38 75 TYR A O 1
ATOM 636 N N . ALA A 1 76 ? 6.641 -9.134 9.018 1.00 41.59 76 ALA A N 1
ATOM 637 C CA . ALA A 1 76 ? 6.069 -10.064 8.072 1.00 41.59 76 ALA A CA 1
ATOM 638 C C . ALA A 1 76 ? 5.077 -11.089 8.631 1.00 41.59 76 ALA A C 1
ATOM 640 O O . ALA A 1 76 ? 4.777 -11.202 9.822 1.00 41.59 76 ALA A O 1
ATOM 641 N N . GLN A 1 77 ? 4.397 -11.717 7.684 1.00 44.22 77 GLN A N 1
ATOM 642 C CA . GLN A 1 77 ? 3.300 -12.615 7.964 1.00 44.22 77 GLN A CA 1
ATOM 643 C C . GLN A 1 77 ? 3.898 -14.012 8.135 1.00 44.22 77 GLN A C 1
ATOM 645 O O . GLN A 1 77 ? 4.321 -14.604 7.156 1.00 44.22 77 GLN A O 1
ATOM 650 N N . ASP A 1 78 ? 3.897 -14.545 9.358 1.00 37.59 78 ASP A N 1
ATOM 651 C CA . ASP A 1 78 ? 4.396 -15.882 9.758 1.00 37.59 78 ASP A CA 1
ATOM 652 C C . ASP A 1 78 ? 4.084 -17.026 8.755 1.00 37.59 78 ASP A C 1
ATOM 654 O O . ASP A 1 78 ? 4.872 -17.940 8.544 1.00 37.59 78 ASP A O 1
ATOM 658 N N . VAL A 1 79 ? 2.949 -16.953 8.054 1.00 37.97 79 VAL A N 1
ATOM 659 C CA . VAL A 1 79 ? 2.515 -17.945 7.048 1.00 37.97 79 VAL A CA 1
ATOM 660 C C . VAL A 1 79 ? 3.039 -17.720 5.620 1.00 37.97 79 VAL A C 1
ATOM 662 O O . VAL A 1 79 ? 2.903 -18.615 4.793 1.00 37.97 79 VAL A O 1
ATOM 665 N N . PHE A 1 80 ? 3.639 -16.566 5.327 1.00 36.78 80 PHE A N 1
ATOM 666 C CA . PHE A 1 80 ? 4.251 -16.218 4.038 1.00 36.78 80 PHE A CA 1
ATOM 667 C C . PHE A 1 80 ? 5.757 -15.922 4.167 1.00 36.78 80 PHE A C 1
ATOM 669 O O . PHE A 1 80 ? 6.361 -15.422 3.231 1.00 36.78 80 PHE A O 1
ATOM 676 N N . GLU A 1 81 ? 6.400 -16.200 5.302 1.00 37.19 81 GLU A N 1
ATOM 677 C CA . GLU A 1 81 ? 7.866 -16.093 5.437 1.00 37.19 81 GLU A CA 1
ATOM 678 C C . GLU A 1 81 ? 8.599 -17.410 5.230 1.00 37.19 81 GLU A C 1
ATOM 680 O O . GLU A 1 81 ? 9.816 -17.431 5.054 1.00 37.19 81 GLU A O 1
ATOM 685 N N . VAL A 1 82 ? 7.862 -18.514 5.217 1.00 38.47 82 VAL A N 1
ATOM 686 C CA . VAL A 1 82 ? 8.378 -19.763 4.686 1.00 38.47 82 VAL A CA 1
ATOM 687 C C . VAL A 1 82 ? 7.987 -19.753 3.213 1.00 38.47 82 VAL A C 1
ATOM 689 O O . VAL A 1 82 ? 6.822 -20.034 2.916 1.00 38.47 82 VAL A O 1
ATOM 692 N N . PRO A 1 83 ? 8.893 -19.416 2.271 1.00 38.09 83 PRO A N 1
ATOM 693 C CA . PRO A 1 83 ? 8.732 -19.832 0.890 1.00 38.09 83 PRO A CA 1
ATOM 694 C C . PRO A 1 83 ? 8.827 -21.357 0.907 1.00 38.09 83 PRO A C 1
ATOM 696 O O . PRO A 1 83 ? 9.868 -21.966 0.664 1.00 38.09 83 PRO A O 1
ATOM 699 N N . ASP A 1 84 ? 7.743 -21.997 1.330 1.00 38.25 84 ASP A N 1
ATOM 700 C CA . ASP A 1 84 ? 7.557 -23.397 1.057 1.00 38.25 84 ASP A CA 1
ATOM 701 C C . ASP A 1 84 ? 7.507 -23.487 -0.466 1.00 38.25 84 ASP A C 1
ATOM 703 O O . ASP A 1 84 ? 6.888 -22.642 -1.115 1.00 38.25 84 ASP A O 1
ATOM 707 N N . ARG A 1 85 ? 8.129 -24.505 -1.062 1.00 42.50 85 ARG A N 1
ATOM 708 C CA . ARG A 1 85 ? 8.114 -24.696 -2.530 1.00 42.50 85 ARG A CA 1
ATOM 709 C C . ARG A 1 85 ? 6.700 -24.736 -3.123 1.00 42.50 85 ARG A C 1
ATOM 711 O O . ARG A 1 85 ? 6.528 -24.727 -4.333 1.00 42.50 85 ARG A O 1
ATOM 718 N N . TRP A 1 86 ? 5.683 -24.868 -2.276 1.00 36.25 86 TRP A N 1
ATOM 719 C CA . TRP A 1 86 ? 4.273 -24.813 -2.639 1.00 36.25 86 TRP A CA 1
ATOM 720 C C . TRP A 1 86 ? 3.762 -23.404 -2.955 1.00 36.25 86 TRP A C 1
ATOM 722 O O . TRP A 1 86 ? 2.695 -23.294 -3.548 1.00 36.25 86 TRP A O 1
ATOM 732 N N . LEU A 1 87 ? 4.490 -22.356 -2.565 1.00 40.44 87 LEU A N 1
ATOM 733 C CA . LEU A 1 87 ? 4.152 -20.954 -2.822 1.00 40.44 87 LEU A CA 1
ATOM 734 C C . LEU A 1 87 ? 5.055 -20.320 -3.899 1.00 40.44 87 LEU A C 1
ATOM 736 O O . LEU A 1 87 ? 4.895 -19.137 -4.196 1.00 40.44 87 LEU A O 1
ATOM 740 N N . ASP A 1 88 ? 5.970 -21.089 -4.509 1.00 41.53 88 ASP A N 1
ATOM 741 C CA . ASP A 1 88 ? 6.786 -20.633 -5.643 1.00 41.53 88 ASP A CA 1
ATOM 742 C C . ASP A 1 88 ? 5.875 -20.112 -6.771 1.00 41.53 88 ASP A C 1
ATOM 744 O O . ASP A 1 88 ? 4.962 -20.798 -7.231 1.00 41.53 88 ASP A O 1
ATOM 748 N N . GLY A 1 89 ? 6.116 -18.872 -7.208 1.00 39.72 89 GLY A N 1
ATOM 749 C CA . GLY A 1 89 ? 5.324 -18.191 -8.241 1.00 39.72 89 GLY A CA 1
ATOM 750 C C . GLY A 1 89 ? 4.113 -17.402 -7.727 1.00 39.72 89 GLY A C 1
ATOM 751 O O . GLY A 1 89 ? 3.544 -16.609 -8.484 1.00 39.72 89 GLY A O 1
ATOM 752 N N . MET A 1 90 ? 3.749 -17.534 -6.447 1.00 43.84 90 MET A N 1
ATOM 753 C CA . MET A 1 90 ? 2.736 -16.680 -5.830 1.00 43.84 90 MET A CA 1
ATOM 754 C C . MET A 1 90 ? 3.340 -15.328 -5.448 1.00 43.84 90 MET A C 1
ATOM 756 O O . MET A 1 90 ? 4.474 -15.260 -4.986 1.00 43.84 90 MET A O 1
ATOM 760 N N . ILE A 1 91 ? 2.586 -14.237 -5.626 1.00 48.66 91 ILE A N 1
ATOM 761 C CA . ILE A 1 91 ? 3.032 -12.938 -5.114 1.00 48.66 91 ILE A CA 1
ATOM 762 C C . ILE A 1 91 ? 3.016 -12.988 -3.587 1.00 48.66 91 ILE A C 1
ATOM 764 O O . ILE A 1 91 ? 1.961 -13.169 -2.977 1.00 48.66 91 ILE A O 1
ATOM 768 N N . MET A 1 92 ? 4.198 -12.852 -2.993 1.00 48.62 92 MET A N 1
ATOM 769 C CA . MET A 1 92 ? 4.387 -12.816 -1.549 1.00 48.62 92 MET A CA 1
ATOM 770 C C . MET A 1 92 ? 4.551 -11.365 -1.110 1.00 48.62 92 MET A C 1
ATOM 772 O O . MET A 1 92 ? 5.349 -10.619 -1.685 1.00 48.62 92 MET A O 1
ATOM 776 N N . TRP A 1 93 ? 3.767 -10.982 -0.102 1.00 53.53 93 TRP A N 1
ATOM 777 C CA . TRP A 1 93 ? 3.694 -9.621 0.413 1.00 53.53 93 TRP A CA 1
ATOM 778 C C . TRP A 1 93 ? 4.150 -9.589 1.850 1.00 53.53 93 TRP A C 1
ATOM 780 O O . TRP A 1 93 ? 3.482 -10.132 2.732 1.00 53.53 93 TRP A O 1
ATOM 790 N N . ASN A 1 94 ? 5.250 -8.889 2.082 1.00 49.25 94 ASN A N 1
ATOM 791 C CA . ASN A 1 94 ? 5.714 -8.634 3.425 1.00 49.25 94 ASN A CA 1
ATOM 792 C C . ASN A 1 94 ? 5.860 -7.134 3.641 1.00 49.25 94 ASN A C 1
ATOM 794 O O . ASN A 1 94 ? 6.723 -6.474 3.067 1.00 49.25 94 ASN A O 1
ATOM 798 N N . THR A 1 95 ? 4.994 -6.603 4.498 1.00 49.84 95 THR A N 1
ATOM 799 C CA . THR A 1 95 ? 5.145 -5.258 5.032 1.00 49.84 95 THR A CA 1
ATOM 800 C C . THR A 1 95 ? 6.188 -5.306 6.143 1.00 49.84 95 THR A C 1
ATOM 802 O O . THR A 1 95 ? 5.943 -5.882 7.209 1.00 49.84 95 THR A O 1
ATOM 805 N N . TYR A 1 96 ? 7.350 -4.711 5.918 1.00 49.06 96 TYR A N 1
ATOM 806 C CA . TYR A 1 96 ? 8.374 -4.553 6.940 1.00 49.06 96 TYR A CA 1
ATOM 807 C C . TYR A 1 96 ? 8.415 -3.077 7.299 1.00 49.06 96 TYR A C 1
ATOM 809 O O . TYR A 1 96 ? 8.933 -2.282 6.528 1.00 49.06 96 TYR A O 1
ATOM 817 N N . SER A 1 97 ? 7.899 -2.720 8.478 1.00 48.59 97 SER A N 1
ATOM 818 C CA . SER A 1 97 ? 7.856 -1.357 9.047 1.00 48.59 97 SER A CA 1
ATOM 819 C C . SER A 1 97 ? 6.609 -0.502 8.782 1.00 48.59 97 SER A C 1
ATOM 821 O O . SER A 1 97 ? 6.719 0.679 8.488 1.00 48.59 97 SER A O 1
ATOM 823 N N . HIS A 1 98 ? 5.399 -1.011 9.034 1.00 50.88 98 HIS A N 1
ATOM 824 C CA . HIS A 1 98 ? 4.300 -0.086 9.357 1.00 50.88 98 HIS A CA 1
ATOM 825 C C . HIS A 1 98 ? 4.616 0.626 10.682 1.00 50.88 98 HIS A C 1
ATOM 827 O O . HIS A 1 98 ? 4.464 0.042 11.749 1.00 50.88 98 HIS A O 1
ATOM 833 N N . ALA A 1 99 ? 5.097 1.871 10.598 1.00 56.44 99 ALA A N 1
ATOM 834 C CA . ALA A 1 99 ? 5.503 2.723 11.718 1.00 56.44 99 ALA A CA 1
ATOM 835 C C . ALA A 1 99 ? 6.753 2.243 12.492 1.00 56.44 99 ALA A C 1
ATOM 837 O O . ALA A 1 99 ? 6.691 1.843 13.659 1.00 56.44 99 ALA A O 1
ATOM 838 N N . ALA A 1 100 ? 7.923 2.353 11.852 1.00 62.38 100 ALA A N 1
ATOM 839 C CA . ALA A 1 100 ? 9.207 2.332 12.556 1.00 62.38 100 ALA A CA 1
ATOM 840 C C . ALA A 1 100 ? 9.753 3.752 12.771 1.00 62.38 100 ALA A C 1
ATOM 842 O O . ALA A 1 100 ? 9.790 4.546 11.835 1.00 62.38 100 ALA A O 1
ATOM 843 N N . GLU A 1 101 ? 10.216 4.051 13.986 1.00 74.94 101 GLU A N 1
ATOM 844 C CA . GLU A 1 101 ? 11.102 5.184 14.263 1.00 74.94 101 GLU A CA 1
ATOM 845 C C . GLU A 1 101 ? 12.392 4.999 13.454 1.00 74.94 101 GLU A C 1
ATOM 847 O O . GLU A 1 101 ? 13.027 3.944 13.522 1.00 74.94 101 GLU A O 1
ATOM 852 N N . VAL A 1 102 ? 12.786 6.025 12.704 1.00 77.00 102 VAL A N 1
ATOM 853 C CA . VAL A 1 102 ? 13.980 5.986 11.852 1.00 77.00 102 VAL A CA 1
ATOM 854 C C . VAL A 1 102 ? 15.066 6.847 12.462 1.00 77.00 102 VAL A C 1
ATOM 856 O O . VAL A 1 102 ? 14.814 7.977 12.868 1.00 77.00 102 VAL A O 1
ATOM 859 N N . GLU A 1 103 ? 16.283 6.324 12.486 1.00 88.44 103 GLU A N 1
ATOM 860 C CA . GLU A 1 103 ? 17.485 7.088 12.799 1.00 88.44 103 GLU A CA 1
ATOM 861 C C . GLU A 1 103 ? 18.614 6.676 11.861 1.00 88.44 103 GLU A C 1
ATOM 863 O O . GLU A 1 103 ? 18.681 5.526 11.430 1.00 88.44 103 GLU A O 1
ATOM 868 N N . GLY A 1 104 ? 19.530 7.580 11.544 1.00 90.62 104 GLY A N 1
ATOM 869 C CA . GLY A 1 104 ? 20.709 7.236 10.760 1.00 90.62 104 GLY A CA 1
ATOM 870 C C . GLY A 1 104 ? 21.119 8.342 9.815 1.00 90.62 104 GLY A C 1
ATOM 871 O O . GLY A 1 104 ? 20.958 9.525 10.107 1.00 90.62 104 GLY A O 1
ATOM 872 N N . GLN A 1 105 ? 21.692 7.952 8.683 1.00 92.56 105 GLN A N 1
ATOM 873 C CA . GLN A 1 105 ? 22.221 8.911 7.727 1.00 92.56 105 GLN A CA 1
ATOM 874 C C . GLN A 1 105 ? 21.976 8.490 6.285 1.00 92.56 105 GLN A C 1
ATOM 876 O O . GLN A 1 105 ? 22.054 7.306 5.942 1.00 92.56 105 GLN A O 1
ATOM 881 N N . ILE A 1 106 ? 21.749 9.495 5.446 1.00 89.19 106 ILE A N 1
ATOM 882 C CA . ILE A 1 106 ? 21.762 9.391 3.992 1.00 89.19 106 ILE A CA 1
ATOM 883 C C . ILE A 1 106 ? 22.813 10.379 3.494 1.00 89.19 106 ILE A C 1
ATOM 885 O O . ILE A 1 106 ? 22.790 11.550 3.856 1.00 89.19 106 ILE A O 1
ATOM 889 N N . LYS A 1 107 ? 23.756 9.922 2.683 1.00 89.81 107 LYS A N 1
ATOM 890 C CA . LYS A 1 107 ? 24.737 10.762 2.000 1.00 89.81 107 LYS A CA 1
ATOM 891 C C . LYS A 1 107 ? 24.383 10.802 0.519 1.00 89.81 107 LYS A C 1
ATOM 893 O O . LYS A 1 107 ? 24.158 9.745 -0.058 1.00 89.81 107 LYS A O 1
ATOM 898 N N . ILE A 1 108 ? 24.337 11.990 -0.076 1.00 86.31 108 ILE A N 1
ATOM 899 C CA . ILE A 1 108 ? 24.047 12.218 -1.497 1.00 86.31 108 ILE A CA 1
ATOM 900 C C . ILE A 1 108 ? 25.146 13.133 -2.045 1.00 86.31 108 ILE A C 1
ATOM 902 O O . ILE A 1 108 ? 25.193 14.316 -1.718 1.00 86.31 108 ILE A O 1
ATOM 906 N N . GLY A 1 109 ? 26.055 12.599 -2.859 1.00 85.06 109 GLY A N 1
ATOM 907 C CA . GLY A 1 109 ? 27.259 13.318 -3.277 1.00 85.06 109 GLY A CA 1
ATOM 908 C C . GLY A 1 109 ? 28.094 13.744 -2.066 1.00 85.06 109 GLY A C 1
ATOM 909 O O . GLY A 1 109 ? 28.499 12.902 -1.265 1.00 85.06 109 GLY A O 1
ATOM 910 N N . ASP A 1 110 ? 28.331 15.046 -1.912 1.00 88.00 110 ASP A N 1
ATOM 911 C CA . ASP A 1 110 ? 29.048 15.610 -0.758 1.00 88.00 110 ASP A CA 1
ATOM 912 C C . ASP A 1 110 ? 28.127 15.948 0.429 1.00 88.00 110 ASP A C 1
ATOM 914 O O . ASP A 1 110 ? 28.614 16.192 1.537 1.00 88.00 110 ASP A O 1
ATOM 918 N N . ASP A 1 111 ? 26.809 15.930 0.225 1.00 90.69 111 ASP A N 1
ATOM 919 C CA . ASP A 1 111 ? 25.833 16.308 1.241 1.00 90.69 111 ASP A CA 1
ATOM 920 C C . ASP A 1 111 ? 25.520 15.131 2.170 1.00 90.69 111 ASP A C 1
ATOM 922 O O . ASP A 1 111 ? 25.274 14.004 1.732 1.00 90.69 111 ASP A O 1
ATOM 926 N N . LEU A 1 112 ? 25.503 15.401 3.476 1.00 92.06 112 LEU A N 1
ATOM 927 C CA . LEU A 1 112 ? 25.152 14.436 4.514 1.00 92.06 112 LEU A CA 1
ATOM 928 C C . LEU A 1 112 ? 23.862 14.868 5.208 1.00 92.06 112 LEU A C 1
ATOM 930 O O . LEU A 1 112 ? 23.806 15.914 5.852 1.00 92.06 112 LEU A O 1
ATOM 934 N N . PHE A 1 113 ? 22.852 14.014 5.123 1.00 87.81 113 PHE A N 1
ATOM 935 C CA . PHE A 1 113 ? 21.575 14.153 5.800 1.00 87.81 113 PHE A CA 1
ATOM 936 C C . PHE A 1 113 ? 21.580 13.244 7.021 1.00 87.81 113 PHE A C 1
ATOM 938 O O . PHE A 1 113 ? 21.707 12.024 6.901 1.00 87.81 113 PHE A O 1
ATOM 945 N N . ILE A 1 114 ? 21.452 13.845 8.199 1.00 88.75 114 ILE A N 1
ATOM 946 C CA . ILE A 1 114 ? 21.287 13.116 9.453 1.00 88.75 114 ILE A CA 1
ATOM 947 C C . ILE A 1 114 ? 19.799 13.052 9.760 1.00 88.75 114 ILE A C 1
ATOM 949 O O . ILE A 1 114 ? 19.130 14.081 9.830 1.00 88.75 114 ILE A O 1
ATOM 953 N N . ILE A 1 115 ? 19.300 11.835 9.931 1.00 82.69 115 ILE A N 1
ATOM 954 C CA . ILE A 1 115 ? 17.944 11.571 10.390 1.00 82.69 115 ILE A CA 1
ATOM 955 C C . ILE A 1 115 ? 18.066 11.270 11.875 1.00 82.69 115 ILE A C 1
ATOM 957 O O . ILE A 1 115 ? 18.530 10.198 12.272 1.00 82.69 115 ILE A O 1
ATOM 961 N N . GLU A 1 116 ? 17.709 12.250 12.695 1.00 82.94 116 GLU A N 1
ATOM 962 C CA . GLU A 1 116 ? 17.612 12.039 14.131 1.00 82.94 116 GLU A CA 1
ATOM 963 C C . GLU A 1 116 ? 16.362 11.223 14.447 1.00 82.94 116 GLU A C 1
ATOM 965 O O . GLU A 1 116 ? 15.337 11.305 13.763 1.00 82.94 116 GLU A O 1
ATOM 970 N N . LYS A 1 117 ? 16.466 10.409 15.496 1.00 74.38 117 LYS A N 1
ATOM 971 C CA . LYS A 1 117 ? 15.346 9.621 15.980 1.00 74.38 117 LYS A CA 1
ATOM 972 C C . LYS A 1 117 ? 14.273 10.553 16.535 1.00 74.38 117 LYS A C 1
ATOM 974 O O . LYS A 1 117 ? 14.372 11.007 17.673 1.00 74.38 117 LYS A O 1
ATOM 979 N N . GLU A 1 118 ? 13.238 10.807 15.749 1.00 65.75 118 GLU A N 1
ATOM 980 C CA . GLU A 1 118 ? 12.105 11.632 16.161 1.00 65.75 118 GLU A CA 1
ATOM 981 C C . GLU A 1 118 ? 10.836 10.798 16.342 1.00 65.75 118 GLU A C 1
ATOM 983 O O . GLU A 1 118 ? 10.588 9.819 15.633 1.00 65.75 118 GLU A O 1
ATOM 988 N N . ASN A 1 119 ? 9.977 11.240 17.263 1.00 59.44 119 ASN A N 1
ATOM 989 C CA . ASN A 1 119 ? 8.649 10.662 17.465 1.00 59.44 119 ASN A CA 1
ATOM 990 C C . ASN A 1 119 ? 7.724 10.853 16.255 1.00 59.44 119 ASN A C 1
ATOM 992 O O . ASN A 1 119 ? 6.603 10.379 16.305 1.00 59.44 119 ASN A O 1
ATOM 996 N N . THR A 1 120 ? 8.147 11.503 15.178 1.00 54.00 120 THR A N 1
ATOM 997 C CA . THR A 1 120 ? 7.325 11.798 13.993 1.00 54.00 120 THR A CA 1
ATOM 998 C C . THR A 1 120 ? 7.878 11.166 12.715 1.00 54.00 120 THR A C 1
ATOM 1000 O O . THR A 1 120 ? 7.121 10.920 11.778 1.00 54.00 120 THR A O 1
ATOM 1003 N N . SER A 1 121 ? 9.176 10.849 12.675 1.00 51.44 121 SER A N 1
ATOM 1004 C CA . SER A 1 121 ? 9.825 10.187 11.541 1.00 51.44 121 SER A CA 1
ATOM 1005 C C . SER A 1 121 ? 9.411 8.719 11.484 1.00 51.44 121 SER A C 1
ATOM 1007 O O . SER A 1 121 ? 9.625 7.963 12.437 1.00 51.44 121 SER A O 1
ATOM 1009 N N . ARG A 1 122 ? 8.790 8.317 10.373 1.00 58.56 122 ARG A N 1
ATOM 1010 C CA . ARG A 1 122 ? 8.293 6.956 10.144 1.00 58.56 122 ARG A CA 1
ATOM 1011 C C . ARG A 1 122 ? 8.835 6.422 8.823 1.00 58.56 122 ARG A C 1
ATOM 1013 O O . ARG A 1 122 ? 8.725 7.103 7.808 1.00 58.56 122 ARG A O 1
ATOM 1020 N N . ALA A 1 123 ? 9.409 5.223 8.840 1.00 54.81 123 ALA A N 1
ATOM 1021 C CA . ALA A 1 123 ? 9.684 4.474 7.617 1.00 54.81 123 ALA A CA 1
ATOM 1022 C C . ALA A 1 123 ? 8.470 3.632 7.229 1.00 54.81 123 ALA A C 1
ATOM 1024 O O . ALA A 1 123 ? 7.686 3.242 8.094 1.00 54.81 123 ALA A O 1
ATOM 1025 N N . TYR A 1 124 ? 8.367 3.378 5.929 1.00 54.75 124 TYR A N 1
ATOM 1026 C CA . TYR A 1 124 ? 7.518 2.375 5.310 1.00 54.75 124 TYR A CA 1
ATOM 1027 C C . TYR A 1 124 ? 8.420 1.518 4.423 1.00 54.75 124 TYR A C 1
ATOM 1029 O O . TYR A 1 124 ? 9.320 2.042 3.763 1.00 54.75 124 TYR A O 1
ATOM 1037 N N . GLY A 1 125 ? 8.195 0.211 4.450 1.00 51.97 125 GLY A N 1
ATOM 1038 C CA . GLY A 1 125 ? 8.877 -0.736 3.591 1.00 51.97 125 GLY A CA 1
ATOM 1039 C C . GLY A 1 125 ? 7.930 -1.866 3.243 1.00 51.97 125 GLY A C 1
ATOM 1040 O O . GLY A 1 125 ? 7.357 -2.519 4.119 1.00 51.97 125 GLY A O 1
ATOM 1041 N N . ASP A 1 126 ? 7.773 -2.102 1.959 1.00 50.16 126 ASP A N 1
ATOM 1042 C CA . ASP A 1 126 ? 7.110 -3.266 1.420 1.00 50.16 126 ASP A CA 1
ATOM 1043 C C . ASP A 1 126 ? 8.089 -4.061 0.561 1.00 50.16 126 ASP A C 1
ATOM 1045 O O . ASP A 1 126 ? 9.214 -3.654 0.250 1.00 50.16 126 ASP A O 1
ATOM 1049 N N . SER A 1 127 ? 7.694 -5.289 0.277 1.00 44.69 127 SER A N 1
ATOM 1050 C CA . SER A 1 127 ? 8.499 -6.192 -0.509 1.00 44.69 127 SER A CA 1
ATOM 1051 C C . SER A 1 127 ? 7.575 -7.127 -1.254 1.00 44.69 127 SER A C 1
ATOM 1053 O O . SER A 1 127 ? 6.830 -7.894 -0.640 1.00 44.69 127 SER A O 1
ATOM 1055 N N . ASN A 1 128 ? 7.650 -7.035 -2.578 1.00 52.06 128 ASN A N 1
ATOM 1056 C CA . ASN A 1 128 ? 6.828 -7.781 -3.514 1.00 52.06 128 ASN A CA 1
ATOM 1057 C C . ASN A 1 128 ? 7.745 -8.756 -4.258 1.00 52.06 128 ASN A C 1
ATOM 1059 O O . ASN A 1 128 ? 8.629 -8.331 -5.004 1.00 52.06 128 ASN A O 1
ATOM 1063 N N . TRP A 1 129 ? 7.557 -10.060 -4.054 1.00 46.81 129 TRP A N 1
ATOM 1064 C CA . TRP A 1 129 ? 8.392 -11.090 -4.682 1.00 46.81 129 TRP A CA 1
ATOM 1065 C C . TRP A 1 129 ? 7.512 -12.076 -5.436 1.00 46.81 129 TRP A C 1
ATOM 1067 O O . TRP A 1 129 ? 6.546 -12.602 -4.887 1.00 46.81 129 TRP A O 1
ATOM 1077 N N . SER A 1 130 ? 7.857 -12.326 -6.697 1.00 48.78 130 SER A N 1
ATOM 1078 C CA . SER A 1 130 ? 7.395 -13.486 -7.456 1.00 48.78 130 SER A CA 1
ATOM 1079 C C . SER A 1 130 ? 8.401 -13.807 -8.561 1.00 48.78 130 SER A C 1
ATOM 1081 O O . SER A 1 130 ? 8.985 -12.900 -9.159 1.00 48.78 130 SER A O 1
ATOM 1083 N N . GLU A 1 131 ? 8.589 -15.094 -8.860 1.00 48.53 131 GLU A N 1
ATOM 1084 C CA . GLU A 1 131 ? 9.380 -15.543 -10.014 1.00 48.53 131 GLU A CA 1
ATOM 1085 C C . GLU A 1 131 ? 8.727 -15.151 -11.351 1.00 48.53 131 GLU A C 1
ATOM 1087 O O . GLU A 1 131 ? 9.409 -15.009 -12.370 1.00 48.53 131 GLU A O 1
ATOM 1092 N N . SER A 1 132 ? 7.405 -14.942 -11.359 1.00 58.09 132 SER A N 1
ATOM 1093 C CA . SER A 1 132 ? 6.654 -14.550 -12.549 1.00 58.09 132 SER A CA 1
ATOM 1094 C C . SER A 1 132 ? 5.472 -13.652 -12.204 1.00 58.09 132 SER A C 1
ATOM 1096 O O . SER A 1 132 ? 4.615 -14.016 -11.402 1.00 58.09 132 SER A O 1
ATOM 1098 N N . MET A 1 133 ? 5.366 -12.506 -12.876 1.00 68.00 133 MET A N 1
ATOM 1099 C CA . MET A 1 133 ? 4.210 -11.628 -12.707 1.00 68.00 133 MET A CA 1
ATOM 1100 C C . MET A 1 133 ? 3.028 -12.180 -13.511 1.00 68.00 133 MET A C 1
ATOM 1102 O O . MET A 1 133 ? 3.172 -12.373 -14.731 1.00 68.00 133 MET A O 1
ATOM 1106 N N . PRO A 1 134 ? 1.865 -12.437 -12.885 1.00 65.56 134 PRO A N 1
ATOM 1107 C CA . PRO A 1 134 ? 0.709 -12.932 -13.611 1.00 65.56 134 PRO A CA 1
ATOM 1108 C C . PRO A 1 134 ? 0.309 -11.924 -14.687 1.00 65.56 134 PRO A C 1
ATOM 1110 O O . PRO A 1 134 ? 0.357 -10.712 -14.490 1.00 65.56 134 PRO A O 1
ATOM 1113 N N . SER A 1 135 ? -0.055 -12.430 -15.861 1.00 62.62 135 SER A N 1
ATOM 1114 C CA . SER A 1 135 ? -0.696 -11.598 -16.874 1.00 62.62 135 SER A CA 1
ATOM 1115 C C . SER A 1 135 ? -2.191 -11.548 -16.581 1.00 62.62 135 SER A C 1
ATOM 1117 O O . SER A 1 135 ? -2.780 -12.609 -16.356 1.00 62.62 135 SER A O 1
ATOM 1119 N N . PRO A 1 136 ? -2.829 -10.367 -16.632 1.00 59.06 136 PRO A N 1
ATOM 1120 C CA . PRO A 1 136 ? -4.280 -10.327 -16.699 1.00 59.06 136 PRO A CA 1
ATOM 1121 C C . PRO A 1 136 ? -4.756 -11.085 -17.954 1.00 59.06 136 PRO A C 1
ATOM 1123 O O . PRO A 1 136 ? -4.028 -11.131 -18.957 1.00 59.06 136 PRO A O 1
ATOM 1126 N N . PRO A 1 137 ? -5.959 -11.683 -17.940 1.00 56.84 137 PRO A N 1
ATOM 1127 C CA . PRO A 1 137 ? -6.549 -12.259 -19.140 1.00 56.84 137 PRO A CA 1
ATOM 1128 C C . PRO A 1 137 ? -6.595 -11.221 -20.282 1.00 56.84 137 PRO A C 1
ATOM 1130 O O . PRO A 1 137 ? -6.877 -10.051 -20.017 1.00 56.84 137 PRO A O 1
ATOM 1133 N N . PRO A 1 138 ? -6.363 -11.614 -21.551 1.00 53.28 138 PRO A N 1
ATOM 1134 C CA . PRO A 1 138 ? -6.276 -10.677 -22.681 1.00 53.28 138 PRO A CA 1
ATOM 1135 C C . PRO A 1 138 ? -7.505 -9.774 -22.877 1.00 53.28 138 PRO A C 1
ATOM 1137 O O . PRO A 1 138 ? -7.375 -8.674 -23.410 1.00 53.28 138 PRO A O 1
ATOM 1140 N N . ASP A 1 139 ? -8.679 -10.231 -22.434 1.00 57.06 139 ASP A N 1
ATOM 1141 C CA . ASP A 1 139 ? -9.964 -9.540 -22.588 1.00 57.06 139 ASP A CA 1
ATOM 1142 C C . ASP A 1 139 ? -10.419 -8.803 -21.313 1.00 57.06 139 ASP A C 1
ATOM 1144 O O . ASP A 1 139 ? -11.549 -8.311 -21.245 1.00 57.06 139 ASP A O 1
ATOM 1148 N N . ASP A 1 140 ? -9.569 -8.725 -20.286 1.00 60.56 140 ASP A N 1
ATOM 1149 C CA . ASP A 1 140 ? -9.943 -8.123 -19.013 1.00 60.56 140 ASP A CA 1
ATOM 1150 C C . ASP A 1 140 ? -9.917 -6.585 -19.074 1.00 60.56 140 ASP A C 1
ATOM 1152 O O . ASP A 1 140 ? -8.875 -5.942 -19.225 1.00 60.56 140 ASP A O 1
ATOM 1156 N N . GLN A 1 141 ? -11.104 -5.985 -18.979 1.00 52.84 141 GLN A N 1
ATOM 1157 C CA . GLN A 1 141 ? -11.329 -4.536 -19.044 1.00 52.84 141 GLN A CA 1
ATOM 1158 C C . GLN A 1 141 ? -11.458 -3.898 -17.646 1.00 52.84 141 GLN A C 1
ATOM 1160 O O . GLN A 1 141 ? -11.779 -2.712 -17.542 1.00 52.84 141 GLN A O 1
ATOM 1165 N N . HIS A 1 142 ? -11.257 -4.666 -16.569 1.00 55.34 142 HIS A N 1
ATOM 1166 C CA . HIS A 1 142 ? -11.589 -4.253 -15.204 1.00 55.34 142 HIS A CA 1
ATOM 1167 C C . HIS A 1 142 ? -10.362 -3.967 -14.322 1.00 55.34 142 HIS A C 1
ATOM 1169 O O . HIS A 1 142 ? -9.210 -3.965 -14.753 1.00 55.34 142 HIS A O 1
ATOM 1175 N N . SER A 1 143 ? -10.634 -3.691 -13.041 1.00 54.47 143 SER A N 1
ATOM 1176 C CA . SER A 1 143 ? -9.676 -3.526 -11.939 1.00 54.47 143 SER A CA 1
ATOM 1177 C C . SER A 1 143 ? -8.569 -4.590 -11.910 1.00 54.47 143 SER A C 1
ATOM 1179 O O . SER A 1 143 ? -7.469 -4.311 -11.447 1.00 54.47 143 SER A O 1
ATOM 1181 N N . THR A 1 144 ? -8.845 -5.775 -12.432 1.00 58.06 144 THR A N 1
ATOM 1182 C CA . THR A 1 144 ? -7.969 -6.944 -12.548 1.00 58.06 144 THR A CA 1
ATOM 1183 C C . THR A 1 144 ? -6.918 -6.831 -13.663 1.00 58.06 144 THR A C 1
ATOM 1185 O O . THR A 1 144 ? -6.070 -7.701 -13.791 1.00 58.06 144 THR A O 1
ATOM 1188 N N . LYS A 1 145 ? -6.875 -5.734 -14.435 1.00 64.31 145 LYS A N 1
ATOM 1189 C CA . LYS A 1 145 ? -5.769 -5.452 -15.371 1.00 64.31 145 LYS A CA 1
ATOM 1190 C C . LYS A 1 145 ? -4.414 -5.246 -14.672 1.00 64.31 145 LYS A C 1
ATOM 1192 O O . LYS A 1 145 ? -3.368 -5.422 -15.296 1.00 64.31 145 LYS A O 1
ATOM 1197 N N . TYR A 1 146 ? -4.425 -4.844 -13.403 1.00 73.19 146 TYR A N 1
ATOM 1198 C CA . TYR A 1 146 ? -3.204 -4.623 -12.634 1.00 73.19 146 TYR A CA 1
ATOM 1199 C C . TYR A 1 146 ? -2.857 -5.863 -11.832 1.00 73.19 146 TYR A C 1
ATOM 1201 O O . TYR A 1 146 ? -3.711 -6.449 -11.167 1.00 73.19 146 TYR A O 1
ATOM 1209 N N . VAL A 1 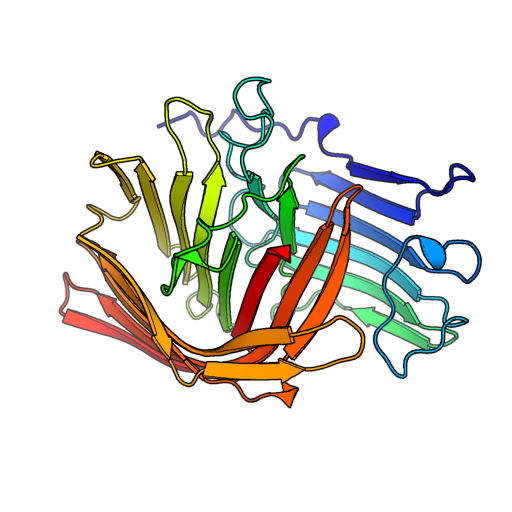147 ? -1.578 -6.214 -11.882 1.00 71.12 147 VAL A N 1
ATOM 1210 C CA . VAL A 1 147 ? -0.996 -7.294 -11.087 1.00 71.12 147 VAL A CA 1
ATOM 1211 C C . VAL A 1 147 ? -1.111 -6.964 -9.602 1.00 71.12 147 VAL A C 1
ATOM 1213 O O . VAL A 1 147 ? -1.378 -7.849 -8.799 1.00 71.12 147 VAL A O 1
ATOM 1216 N N . TRP A 1 148 ? -1.001 -5.684 -9.246 1.00 76.00 148 TRP A N 1
ATOM 1217 C CA . TRP A 1 148 ? -1.364 -5.176 -7.929 1.00 76.00 148 TRP A CA 1
ATOM 1218 C C . TRP A 1 148 ? -1.784 -3.712 -7.968 1.00 76.00 148 TRP A C 1
ATOM 1220 O O . TRP A 1 148 ? -1.502 -2.991 -8.926 1.00 76.00 148 TRP A O 1
ATOM 1230 N N . GLY A 1 149 ? -2.455 -3.285 -6.904 1.00 77.94 149 GLY A N 1
ATOM 1231 C CA . GLY A 1 149 ? -2.711 -1.894 -6.590 1.00 77.94 149 GLY A CA 1
ATOM 1232 C C . GLY A 1 149 ? -2.660 -1.673 -5.083 1.00 77.94 149 GLY A C 1
ATOM 1233 O O . GLY A 1 149 ? -3.528 -2.221 -4.395 1.00 77.94 149 GLY A O 1
ATOM 1234 N N . TRP A 1 150 ? -1.686 -0.897 -4.599 1.00 79.00 150 TRP A N 1
ATOM 1235 C CA . TRP A 1 150 ? -1.475 -0.620 -3.172 1.00 79.00 150 TRP A CA 1
ATOM 1236 C C . TRP A 1 150 ? -1.716 0.829 -2.825 1.00 79.00 150 TRP A C 1
ATOM 1238 O O . TRP A 1 150 ? -1.478 1.740 -3.614 1.00 79.00 150 TRP A O 1
ATOM 1248 N N . TYR A 1 151 ? -2.213 1.017 -1.616 1.00 80.88 151 TYR A N 1
ATOM 1249 C CA . TYR A 1 151 ? -2.707 2.277 -1.108 1.00 80.88 151 TYR A CA 1
ATOM 1250 C C . TYR A 1 151 ? -2.209 2.420 0.295 1.00 80.88 151 TYR A C 1
ATOM 1252 O O . TYR A 1 151 ? -2.482 1.546 1.117 1.00 80.88 151 TYR A O 1
ATOM 1260 N N . TYR A 1 152 ? -1.551 3.526 0.593 1.00 79.00 152 TYR A N 1
ATOM 1261 C CA . TYR A 1 152 ? -1.192 3.796 1.967 1.00 79.00 152 TYR A CA 1
ATOM 1262 C C . TYR A 1 152 ? -1.477 5.231 2.367 1.00 79.00 152 TYR A C 1
ATOM 1264 O O . TYR A 1 152 ? -1.393 6.173 1.578 1.00 79.00 152 TYR A O 1
ATOM 1272 N N . VAL A 1 153 ? -1.822 5.381 3.639 1.00 79.75 153 VAL A N 1
ATOM 1273 C CA . VAL A 1 153 ? -1.967 6.658 4.328 1.00 79.75 153 VAL A CA 1
ATOM 1274 C C . VAL A 1 153 ? -1.301 6.523 5.681 1.00 79.75 153 VAL A C 1
ATOM 1276 O O . VAL A 1 153 ? -1.619 5.615 6.444 1.00 79.75 153 VAL A O 1
ATOM 1279 N N . SER A 1 154 ? -0.433 7.475 6.001 1.00 77.25 154 SER A N 1
ATOM 1280 C CA . SER A 1 154 ? 0.158 7.595 7.329 1.00 77.25 154 SER A CA 1
ATOM 1281 C C . SER A 1 154 ? -0.050 9.011 7.854 1.00 77.25 154 SER A C 1
ATOM 1283 O O . SER A 1 154 ? 0.242 9.989 7.161 1.00 77.25 154 SER A O 1
ATOM 1285 N N . ILE A 1 155 ? -0.564 9.108 9.079 1.00 78.06 155 ILE A N 1
ATOM 1286 C CA . ILE A 1 155 ? -0.729 10.349 9.837 1.00 78.06 155 ILE A CA 1
ATOM 1287 C C . ILE A 1 155 ? 0.096 10.197 11.117 1.00 78.06 155 ILE A C 1
ATOM 1289 O O . ILE A 1 155 ? -0.372 9.565 12.068 1.00 78.06 155 ILE A O 1
ATOM 1293 N N . PRO A 1 156 ? 1.333 10.718 11.143 1.00 72.44 156 PRO A N 1
ATOM 1294 C CA . PRO A 1 156 ? 2.121 10.733 12.365 1.00 72.44 156 PRO A CA 1
ATOM 1295 C C . PRO A 1 156 ? 1.508 11.713 13.375 1.00 72.44 156 PRO A C 1
ATOM 1297 O O . PRO A 1 156 ? 0.936 12.738 12.995 1.00 72.44 156 PRO A O 1
ATOM 1300 N N . ALA A 1 157 ? 1.665 11.415 14.661 1.00 70.50 157 ALA A N 1
ATOM 1301 C CA . ALA A 1 157 ? 1.227 12.265 15.760 1.00 70.50 157 ALA A CA 1
ATOM 1302 C C . ALA A 1 157 ? 2.215 12.168 16.930 1.00 70.50 157 ALA A C 1
ATOM 1304 O O . ALA A 1 157 ? 2.799 11.113 17.173 1.00 70.50 157 ALA A O 1
ATOM 1305 N N . ASP A 1 158 ? 2.384 13.266 17.674 1.00 70.81 158 ASP A N 1
ATOM 1306 C CA . ASP A 1 158 ? 3.204 13.269 18.896 1.00 70.81 158 ASP A CA 1
ATOM 1307 C C . ASP A 1 158 ? 2.586 12.384 19.993 1.00 70.81 158 ASP A C 1
ATOM 1309 O O . ASP A 1 158 ? 3.299 11.748 20.772 1.00 70.81 158 ASP A O 1
ATOM 1313 N N . ASP A 1 159 ? 1.251 12.343 20.045 1.00 75.62 159 ASP A N 1
ATOM 1314 C CA . ASP A 1 159 ? 0.482 11.420 20.873 1.00 75.62 159 ASP A CA 1
ATOM 1315 C C . ASP A 1 159 ? 0.206 10.134 20.084 1.00 75.62 159 ASP A C 1
ATOM 1317 O O . ASP A 1 159 ? -0.531 10.141 19.098 1.00 75.62 159 ASP A O 1
ATOM 1321 N N . LYS A 1 160 ? 0.769 9.012 20.547 1.00 70.12 160 LYS A N 1
ATOM 1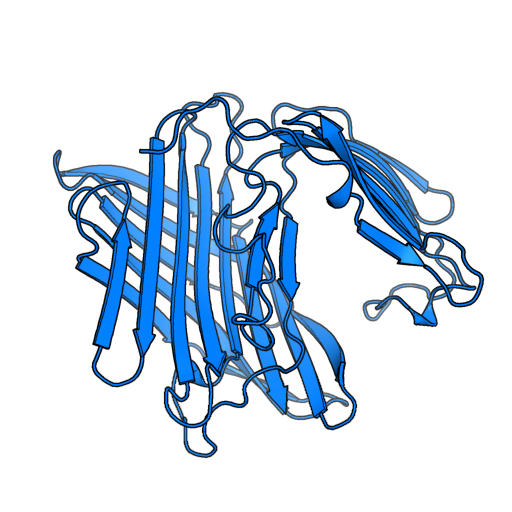322 C CA . LYS A 1 160 ? 0.627 7.692 19.908 1.00 70.12 160 LYS A CA 1
ATOM 1323 C C . LYS A 1 160 ? -0.814 7.178 19.882 1.00 70.12 160 LYS A C 1
ATOM 1325 O O . LYS A 1 160 ? -1.133 6.288 19.097 1.00 70.12 160 LYS A O 1
ATOM 1330 N N . SER A 1 161 ? -1.699 7.726 20.716 1.00 71.81 161 SER A N 1
ATOM 1331 C CA . SER A 1 161 ? -3.132 7.421 20.650 1.00 71.81 161 SER A CA 1
ATOM 1332 C C . SER A 1 161 ? -3.847 8.097 19.473 1.00 71.81 161 SER A C 1
ATOM 1334 O O . SER A 1 161 ? -4.966 7.717 19.136 1.00 71.81 161 SER A O 1
ATOM 1336 N N . GLU A 1 162 ? -3.199 9.065 18.819 1.00 76.44 162 GLU A N 1
ATOM 1337 C CA . GLU A 1 162 ? -3.734 9.778 17.658 1.00 76.44 162 GLU A CA 1
ATOM 1338 C C . GLU A 1 162 ? -3.078 9.363 16.329 1.00 76.44 162 GLU A C 1
ATOM 1340 O O . GLU A 1 162 ? -3.513 9.803 15.263 1.00 76.44 162 GLU A O 1
ATOM 1345 N N . GLU A 1 163 ? -2.052 8.508 16.376 1.00 76.56 163 GLU A N 1
ATOM 1346 C CA . GLU A 1 163 ? -1.370 8.001 15.185 1.00 76.56 163 GLU A CA 1
ATOM 1347 C C . GLU A 1 163 ? -2.274 7.113 14.336 1.00 76.56 163 GLU A C 1
ATOM 1349 O O . GLU A 1 163 ? -3.030 6.294 14.849 1.00 76.56 163 GLU A O 1
ATOM 1354 N N . LEU A 1 164 ? -2.133 7.225 13.016 1.00 79.50 164 LEU A N 1
ATOM 1355 C CA . LEU A 1 164 ? -2.830 6.367 12.070 1.00 79.50 164 LEU A CA 1
ATOM 1356 C C . LEU A 1 164 ? -1.871 5.875 10.986 1.00 79.50 164 LEU A C 1
ATOM 1358 O O . LEU A 1 164 ? -1.174 6.672 10.358 1.00 79.50 164 LEU A O 1
ATOM 1362 N N . SER A 1 165 ? -1.916 4.579 10.690 1.00 78.38 165 SER A N 1
ATOM 1363 C CA . SER A 1 165 ? -1.323 4.015 9.477 1.00 78.38 165 SER A CA 1
ATOM 1364 C C . SER A 1 165 ? -2.299 3.052 8.826 1.00 78.38 165 SER A C 1
ATOM 1366 O O . SER A 1 165 ? -2.913 2.230 9.501 1.00 78.38 165 SER A O 1
ATOM 1368 N N . ILE A 1 166 ? -2.455 3.168 7.516 1.00 81.38 166 ILE A N 1
ATOM 1369 C CA . ILE A 1 166 ? -3.269 2.275 6.707 1.00 81.38 166 ILE A CA 1
ATOM 1370 C C . ILE A 1 166 ? -2.436 1.843 5.519 1.00 81.38 166 ILE A C 1
ATOM 1372 O O . ILE A 1 166 ? -1.888 2.695 4.822 1.00 81.38 166 ILE A O 1
ATOM 1376 N N . ILE A 1 167 ? -2.412 0.542 5.263 1.00 80.50 167 ILE A N 1
ATOM 1377 C CA . ILE A 1 167 ? -2.171 -0.014 3.939 1.00 80.50 167 ILE A CA 1
ATOM 1378 C C . ILE A 1 167 ? -3.379 -0.828 3.524 1.00 80.50 167 ILE A C 1
ATOM 1380 O O . ILE A 1 167 ? -3.945 -1.583 4.313 1.00 80.50 167 ILE A O 1
ATOM 1384 N N . ALA A 1 168 ? -3.782 -0.687 2.278 1.00 82.75 168 ALA A N 1
ATOM 1385 C CA . ALA A 1 168 ? -4.769 -1.551 1.672 1.00 82.75 168 ALA A CA 1
ATOM 1386 C C . ALA A 1 168 ? -4.419 -1.767 0.214 1.00 82.75 168 ALA A C 1
ATOM 1388 O O . ALA A 1 168 ? -3.810 -0.915 -0.423 1.00 82.75 168 ALA A O 1
ATOM 1389 N N . GLY A 1 169 ? -4.857 -2.880 -0.342 1.00 81.62 169 GLY A N 1
ATOM 1390 C CA . GLY A 1 169 ? -4.711 -3.093 -1.761 1.00 81.62 169 GLY A CA 1
ATOM 1391 C C . GLY A 1 169 ? -5.273 -4.407 -2.233 1.00 81.62 169 GLY A C 1
ATOM 1392 O O . GLY A 1 169 ? -5.842 -5.200 -1.477 1.00 81.62 169 GLY A O 1
ATOM 1393 N N . THR A 1 170 ? -5.126 -4.592 -3.532 1.00 81.56 170 THR A N 1
ATOM 1394 C CA . THR A 1 170 ? -5.548 -5.793 -4.243 1.00 81.56 170 THR A CA 1
ATOM 1395 C C . THR A 1 170 ? -4.401 -6.263 -5.110 1.00 81.56 170 THR A C 1
ATOM 1397 O O . THR A 1 170 ? -3.788 -5.434 -5.779 1.00 81.56 170 THR A O 1
ATOM 1400 N N . GLY A 1 171 ? -4.172 -7.562 -5.180 1.00 77.31 171 GLY A N 1
ATOM 1401 C CA . GLY A 1 171 ? -3.188 -8.173 -6.054 1.00 77.31 171 GLY A CA 1
ATOM 1402 C C . GLY A 1 171 ? -3.752 -9.404 -6.738 1.00 77.31 171 GLY A C 1
ATOM 1403 O O . GLY A 1 171 ? -4.510 -10.169 -6.148 1.00 77.31 171 GLY A O 1
ATOM 1404 N N . LEU A 1 172 ? -3.367 -9.598 -7.990 1.00 73.38 172 LEU A N 1
ATOM 1405 C CA . LEU A 1 172 ? -3.574 -10.848 -8.690 1.00 73.38 172 LEU A CA 1
ATOM 1406 C C . LEU A 1 172 ? -2.372 -11.750 -8.486 1.00 73.38 172 LEU A C 1
ATOM 1408 O O . LEU A 1 172 ? -1.234 -11.316 -8.611 1.00 73.38 172 LEU A O 1
ATOM 1412 N N . SER A 1 173 ? -2.633 -13.025 -8.249 1.00 65.81 173 SER A N 1
ATOM 1413 C CA . SER A 1 173 ? -1.615 -14.071 -8.241 1.00 65.81 173 SER A CA 1
ATOM 1414 C C . SER A 1 173 ? -2.069 -15.220 -9.137 1.00 65.81 173 SER A C 1
ATOM 1416 O O . SER A 1 173 ? -3.269 -15.436 -9.303 1.00 65.81 173 SER A O 1
ATOM 1418 N N . TYR A 1 174 ? -1.139 -15.950 -9.745 1.00 64.12 174 TYR A N 1
ATOM 1419 C CA . TYR A 1 174 ? -1.456 -17.177 -10.476 1.00 64.12 174 TYR A CA 1
ATOM 1420 C C . TYR A 1 174 ? -1.055 -18.364 -9.609 1.00 64.12 174 TYR A C 1
ATOM 1422 O O . TYR A 1 174 ? 0.119 -18.504 -9.287 1.00 64.12 174 TYR A O 1
ATOM 1430 N N . ALA A 1 175 ? -2.029 -19.179 -9.199 1.00 55.66 175 ALA A N 1
ATOM 1431 C CA . ALA A 1 175 ? -1.752 -20.363 -8.388 1.00 55.66 175 ALA A CA 1
ATOM 1432 C C . ALA A 1 175 ? -1.171 -21.488 -9.251 1.00 55.66 175 ALA A C 1
ATOM 1434 O O . ALA A 1 175 ? -0.056 -21.932 -9.014 1.00 55.66 175 ALA A O 1
ATOM 1435 N N . ASP A 1 176 ? -1.926 -21.936 -10.257 1.00 58.22 176 ASP A N 1
ATOM 1436 C CA . ASP A 1 176 ? -1.528 -22.944 -11.245 1.00 58.22 176 ASP A CA 1
ATOM 1437 C C . ASP A 1 176 ? -2.604 -23.067 -12.351 1.00 58.22 176 ASP A C 1
ATOM 1439 O O . ASP A 1 176 ? -3.595 -22.334 -12.365 1.00 58.22 176 ASP A O 1
ATOM 1443 N N . GLU A 1 177 ? -2.427 -24.011 -13.285 1.00 59.88 177 GLU A N 1
ATOM 1444 C CA . GLU A 1 177 ? -3.377 -24.284 -14.382 1.00 59.88 177 GLU A CA 1
ATOM 1445 C C . GLU A 1 177 ? -4.768 -24.764 -13.923 1.00 59.88 177 GLU A C 1
ATOM 1447 O O . GLU A 1 177 ? -5.727 -24.684 -14.691 1.00 59.88 177 GLU A O 1
ATOM 1452 N N . VAL A 1 178 ? -4.895 -25.277 -12.697 1.00 61.09 178 VAL A N 1
ATOM 1453 C CA . VAL A 1 178 ? -6.129 -25.847 -12.135 1.00 61.09 178 VAL A CA 1
ATOM 1454 C C . VAL A 1 178 ? -6.908 -24.803 -11.335 1.00 61.09 178 VAL A C 1
ATOM 1456 O O . VAL A 1 178 ? -8.131 -24.712 -11.455 1.00 61.09 178 VAL A O 1
ATOM 1459 N N . LEU A 1 179 ? -6.209 -24.027 -10.511 1.00 58.25 179 LEU A N 1
ATOM 1460 C CA . LEU A 1 179 ? -6.754 -23.001 -9.624 1.00 58.25 179 LEU A CA 1
ATOM 1461 C C . LEU A 1 179 ? -6.898 -21.646 -10.328 1.00 58.25 179 LEU A C 1
ATOM 1463 O O . 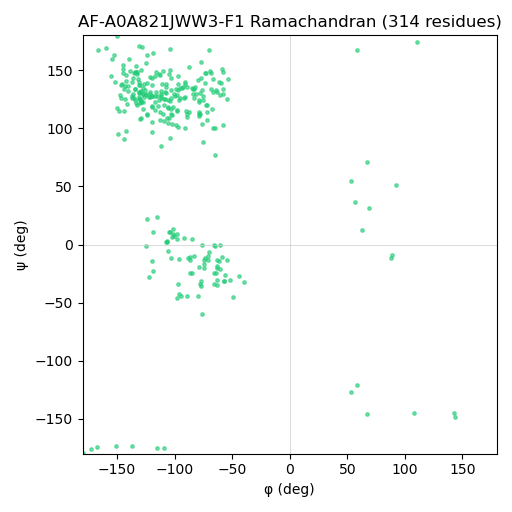LEU A 1 179 ? -7.749 -20.842 -9.946 1.00 58.25 179 LEU A O 1
ATOM 1467 N N . GLY A 1 180 ? -6.110 -21.412 -11.379 1.00 64.81 180 GLY A N 1
ATOM 1468 C CA . GLY A 1 180 ? -6.141 -20.197 -12.180 1.00 64.81 180 GLY A CA 1
ATOM 1469 C C . GLY A 1 180 ? -5.665 -18.962 -11.414 1.00 64.81 180 GLY A C 1
ATOM 1470 O O . GLY A 1 180 ? -4.751 -19.013 -10.586 1.00 64.81 180 GLY A O 1
ATOM 1471 N N . THR A 1 181 ? -6.273 -17.821 -11.732 1.00 70.31 181 THR A N 1
ATOM 1472 C CA . THR A 1 181 ? -5.956 -16.530 -11.114 1.00 70.31 181 THR A CA 1
ATOM 1473 C C . THR A 1 181 ? -6.687 -16.364 -9.784 1.00 70.31 181 THR A C 1
ATOM 1475 O O . THR A 1 181 ? -7.895 -16.581 -9.687 1.00 70.31 181 THR A O 1
ATOM 1478 N N . MET A 1 182 ? -5.950 -15.915 -8.776 1.00 74.12 182 MET A N 1
ATOM 1479 C CA . MET A 1 182 ? -6.447 -15.541 -7.460 1.00 74.12 182 MET A CA 1
ATOM 1480 C C . MET A 1 182 ? -6.498 -14.016 -7.347 1.00 74.12 182 MET A C 1
ATOM 1482 O O . MET A 1 182 ? -5.518 -13.351 -7.679 1.00 74.12 182 MET A O 1
ATOM 1486 N N . ASP A 1 183 ? -7.614 -13.474 -6.859 1.00 77.62 183 ASP A N 1
ATOM 1487 C CA . ASP A 1 183 ? -7.750 -12.065 -6.460 1.00 77.62 183 ASP A CA 1
ATOM 1488 C C . ASP A 1 183 ? -7.548 -11.970 -4.946 1.00 77.62 183 ASP A C 1
ATOM 1490 O O . ASP A 1 183 ? -8.426 -12.335 -4.158 1.00 77.62 183 ASP A O 1
ATOM 1494 N N . GLY A 1 184 ? -6.347 -11.555 -4.554 1.00 78.31 184 GLY A N 1
ATOM 1495 C CA . GLY A 1 184 ? -5.966 -11.299 -3.176 1.00 78.31 184 GLY A CA 1
ATOM 1496 C C . GLY A 1 184 ? -6.257 -9.854 -2.798 1.00 78.31 184 GLY A C 1
ATOM 1497 O O . GLY A 1 184 ? -5.932 -8.924 -3.529 1.00 78.31 184 GLY A O 1
ATOM 1498 N N . ARG A 1 185 ? -6.837 -9.646 -1.623 1.00 83.12 185 ARG A N 1
ATOM 1499 C CA . ARG A 1 185 ? -7.045 -8.333 -1.019 1.00 83.12 185 ARG A CA 1
ATOM 1500 C C . ARG A 1 185 ? -6.479 -8.351 0.377 1.00 83.12 185 ARG A C 1
ATOM 1502 O O . ARG A 1 185 ? -6.700 -9.294 1.140 1.00 83.12 185 ARG A O 1
ATOM 1509 N N . PHE A 1 186 ? -5.754 -7.300 0.698 1.00 81.31 186 PHE A N 1
ATOM 1510 C CA . PHE A 1 186 ? -5.074 -7.175 1.968 1.00 81.31 186 PHE A CA 1
ATOM 1511 C C . PHE A 1 186 ? -5.251 -5.766 2.499 1.00 81.31 186 PHE A C 1
ATOM 1513 O O . PHE A 1 186 ? -5.202 -4.797 1.743 1.00 81.31 186 PHE A O 1
ATOM 1520 N N . CYS A 1 187 ? -5.475 -5.664 3.799 1.00 81.06 187 CYS A N 1
ATOM 1521 C CA . CYS A 1 187 ? -5.467 -4.407 4.503 1.00 81.06 187 CYS A CA 1
ATOM 1522 C C . CYS A 1 187 ? -4.932 -4.587 5.921 1.00 81.06 187 CYS A C 1
ATOM 1524 O O . CYS A 1 187 ? -5.312 -5.524 6.627 1.00 81.06 187 CYS A O 1
ATOM 1526 N N . ASP A 1 188 ? -4.086 -3.649 6.327 1.00 80.12 188 ASP A N 1
ATOM 1527 C CA . ASP A 1 188 ? -3.595 -3.487 7.684 1.00 80.12 188 ASP A CA 1
ATOM 1528 C C . ASP A 1 188 ? -3.791 -2.028 8.104 1.00 80.12 188 ASP A C 1
ATOM 1530 O O . ASP A 1 188 ? -3.358 -1.097 7.422 1.00 80.12 188 ASP A O 1
ATOM 1534 N N . ILE A 1 189 ? -4.515 -1.836 9.202 1.00 80.88 189 ILE A N 1
ATOM 1535 C CA . ILE A 1 189 ? -4.935 -0.534 9.711 1.00 80.88 189 ILE A CA 1
ATOM 1536 C C . ILE A 1 189 ? -4.562 -0.461 11.180 1.00 80.88 189 ILE A C 1
ATOM 1538 O O . ILE A 1 189 ? -5.007 -1.261 12.005 1.00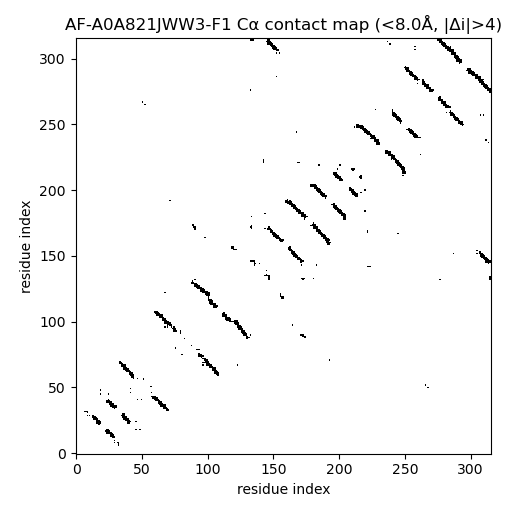 80.88 189 ILE A O 1
ATOM 1542 N N . ARG A 1 190 ? -3.793 0.557 11.528 1.00 79.25 190 ARG A N 1
ATOM 1543 C CA . ARG A 1 190 ? -3.424 0.909 12.895 1.00 79.25 190 ARG A CA 1
ATOM 1544 C C . ARG A 1 190 ? -4.086 2.239 13.202 1.00 79.25 190 ARG A C 1
ATOM 1546 O O . ARG A 1 190 ? -3.688 3.241 12.622 1.00 79.25 190 ARG A O 1
ATOM 1553 N N . LEU A 1 191 ? -5.129 2.226 14.031 1.00 78.06 191 LEU A N 1
ATOM 1554 C CA . LEU A 1 191 ? -5.910 3.429 14.368 1.00 78.06 191 LEU A CA 1
ATOM 1555 C C . LEU A 1 191 ? -5.302 4.240 15.513 1.00 78.06 191 LEU A C 1
ATOM 1557 O O . LEU A 1 191 ? -5.622 5.421 15.643 1.00 78.06 191 LEU A O 1
ATOM 1561 N N . ASP A 1 192 ? -4.518 3.558 16.346 1.00 74.06 192 ASP A N 1
ATOM 1562 C CA . ASP A 1 192 ? -3.803 4.068 17.509 1.00 74.06 192 ASP A CA 1
ATOM 1563 C C . ASP A 1 192 ? -2.776 3.006 17.974 1.00 74.06 192 ASP A C 1
ATOM 1565 O O . ASP A 1 192 ? -2.613 1.954 17.346 1.00 74.06 192 ASP A O 1
ATOM 1569 N N . GLU A 1 193 ? -2.099 3.249 19.100 1.00 64.75 193 GLU A N 1
ATOM 1570 C CA . GLU A 1 193 ? -1.102 2.337 19.689 1.00 64.75 193 GLU A CA 1
ATOM 1571 C C . GLU A 1 193 ? -1.631 0.937 20.106 1.00 64.75 193 GLU A C 1
ATOM 1573 O O . GLU A 1 193 ? -0.840 0.036 20.392 1.00 64.75 193 GLU A O 1
ATOM 1578 N N . LYS A 1 194 ? -2.953 0.735 20.193 1.00 70.31 194 LYS A N 1
ATOM 1579 C CA . LYS A 1 194 ? -3.618 -0.497 20.676 1.00 70.31 194 LYS A CA 1
ATOM 1580 C C . LYS A 1 194 ? -4.557 -1.118 19.653 1.00 70.31 194 LYS A C 1
ATOM 1582 O O . LYS A 1 194 ? -4.792 -2.327 19.710 1.00 70.31 194 LYS A O 1
ATOM 1587 N N . THR A 1 195 ? -5.120 -0.314 18.763 1.00 78.31 195 THR A N 1
ATOM 1588 C CA . THR A 1 195 ? -6.201 -0.728 17.875 1.00 78.31 195 THR A CA 1
ATOM 1589 C C . THR A 1 195 ? -5.656 -1.100 16.504 1.00 78.31 195 THR A C 1
ATOM 1591 O O . THR A 1 195 ? -5.155 -0.264 15.750 1.00 78.31 195 THR A O 1
ATOM 1594 N N . HIS A 1 196 ? -5.793 -2.384 16.172 1.00 79.75 196 HIS A N 1
ATOM 1595 C CA . HIS A 1 196 ? -5.396 -2.967 14.895 1.00 79.75 196 HIS A CA 1
ATOM 1596 C C . HIS A 1 196 ? -6.590 -3.614 14.211 1.00 79.75 196 HIS A C 1
ATOM 1598 O O . HIS A 1 196 ? -7.216 -4.500 14.788 1.00 79.75 196 HIS A O 1
ATOM 1604 N N . VAL A 1 197 ? -6.826 -3.231 12.962 1.00 79.38 197 VAL A N 1
ATOM 1605 C CA . VAL A 1 197 ? -7.745 -3.910 12.054 1.00 79.38 197 VAL A CA 1
ATOM 1606 C C . VAL A 1 197 ? -6.936 -4.529 10.921 1.00 79.38 197 VAL A C 1
ATOM 1608 O O . VAL A 1 197 ? -6.171 -3.855 10.238 1.00 79.38 197 VAL A O 1
ATOM 1611 N N . GLU A 1 198 ? -7.099 -5.829 10.737 1.00 80.81 198 GLU A N 1
ATOM 1612 C CA . GLU A 1 198 ? -6.505 -6.605 9.661 1.00 80.81 198 GLU A CA 1
ATOM 1613 C C . GLU A 1 198 ? -7.623 -7.256 8.860 1.00 80.81 198 GLU A C 1
ATOM 1615 O O . GLU A 1 198 ? -8.521 -7.882 9.434 1.00 80.81 198 GLU A O 1
ATOM 1620 N N . LEU A 1 199 ? -7.555 -7.122 7.538 1.00 80.25 199 LEU A N 1
ATOM 1621 C CA . LEU A 1 199 ? -8.519 -7.698 6.612 1.00 80.25 199 LEU A CA 1
ATOM 1622 C C . LEU A 1 199 ? -7.763 -8.422 5.510 1.00 80.25 199 LEU A C 1
ATOM 1624 O O . LEU A 1 199 ? -6.904 -7.850 4.838 1.00 80.25 199 LEU A O 1
ATOM 1628 N N . ARG A 1 200 ? -8.109 -9.685 5.298 1.00 79.62 200 ARG A N 1
ATOM 1629 C CA . ARG A 1 200 ? -7.567 -10.503 4.219 1.00 79.62 200 ARG A CA 1
ATOM 1630 C C . ARG A 1 200 ? -8.716 -11.150 3.481 1.00 79.62 200 ARG A C 1
ATOM 1632 O O . ARG A 1 200 ? -9.647 -11.658 4.101 1.00 79.62 200 ARG A O 1
ATOM 1639 N N . MET A 1 201 ? -8.630 -11.154 2.164 1.00 79.38 201 MET A N 1
ATOM 1640 C CA . MET A 1 201 ? -9.572 -11.835 1.296 1.00 79.38 201 MET A CA 1
ATOM 1641 C C . MET A 1 201 ? -8.794 -12.468 0.157 1.00 79.38 201 MET A C 1
ATOM 1643 O O . MET A 1 201 ? -7.912 -11.839 -0.413 1.00 79.38 201 MET A O 1
ATOM 1647 N N . VAL A 1 202 ? -9.122 -13.697 -0.195 1.00 77.25 202 VAL A N 1
ATOM 1648 C CA . VAL A 1 202 ? -8.635 -14.337 -1.410 1.00 77.25 202 VAL A CA 1
ATOM 1649 C C . VAL A 1 202 ? -9.835 -14.928 -2.116 1.00 77.25 202 VAL A C 1
ATOM 1651 O O . VAL A 1 202 ? -10.597 -15.704 -1.534 1.00 77.25 202 VAL A O 1
ATOM 1654 N N . LYS A 1 203 ? -10.009 -14.559 -3.379 1.00 76.00 203 LYS A N 1
ATOM 1655 C CA . LYS A 1 203 ? -11.016 -15.141 -4.253 1.00 76.00 203 LYS A CA 1
ATOM 1656 C C . LYS A 1 203 ? -10.337 -16.017 -5.296 1.00 76.00 203 LYS A C 1
ATOM 1658 O O . LYS A 1 203 ? -9.465 -15.547 -6.021 1.00 76.00 203 LYS A O 1
ATOM 1663 N N . VAL A 1 204 ? -10.760 -17.275 -5.376 1.00 74.00 204 VAL A N 1
ATOM 1664 C CA . VAL A 1 204 ? -10.272 -18.263 -6.347 1.00 74.00 204 VAL A CA 1
ATOM 1665 C C . VAL A 1 204 ? -11.487 -18.946 -6.955 1.00 74.00 204 VAL A C 1
ATOM 1667 O O . VAL A 1 204 ? -12.280 -19.549 -6.230 1.00 74.00 204 VAL A O 1
ATOM 1670 N N . LEU A 1 205 ? -11.660 -18.848 -8.275 1.00 73.50 205 LEU A N 1
ATOM 1671 C CA . LEU A 1 205 ? -12.887 -19.287 -8.954 1.00 73.50 205 LEU A CA 1
ATOM 1672 C C . LEU A 1 205 ? -14.136 -18.631 -8.308 1.00 73.50 205 LEU A C 1
ATOM 1674 O O . LEU A 1 205 ? -14.192 -17.409 -8.147 1.00 73.50 205 LEU A O 1
ATOM 1678 N N . ASP A 1 206 ? -15.120 -19.442 -7.910 1.00 77.94 206 ASP A N 1
ATOM 1679 C CA . ASP A 1 206 ? -16.333 -19.014 -7.198 1.00 77.94 206 ASP A CA 1
ATOM 1680 C C . ASP A 1 206 ? -16.194 -19.075 -5.665 1.00 77.94 206 ASP A C 1
ATOM 1682 O O . ASP A 1 206 ? -17.168 -18.861 -4.939 1.00 77.94 206 ASP A O 1
ATOM 1686 N N . LEU A 1 207 ? -15.000 -19.389 -5.152 1.00 76.38 207 LEU A N 1
ATOM 1687 C CA . LEU A 1 207 ? -14.730 -19.492 -3.722 1.00 76.38 207 LEU A CA 1
ATOM 1688 C C . LEU A 1 207 ? -14.115 -18.198 -3.194 1.00 76.38 207 LEU A C 1
ATOM 1690 O O . LEU A 1 207 ? -13.211 -17.624 -3.799 1.00 76.38 207 LEU A O 1
ATOM 1694 N N . THR A 1 208 ? -14.582 -17.790 -2.018 1.00 81.94 208 THR A N 1
ATOM 1695 C CA . THR A 1 208 ? -14.041 -16.666 -1.257 1.00 81.94 208 THR A CA 1
ATOM 1696 C C . THR A 1 208 ? -13.563 -17.180 0.090 1.00 81.94 208 THR A C 1
ATOM 1698 O O . THR A 1 208 ? -14.325 -17.819 0.816 1.00 81.94 208 THR A O 1
ATOM 1701 N N . PHE A 1 209 ? -12.317 -16.868 0.419 1.00 77.44 209 PHE A N 1
ATOM 1702 C CA . PHE A 1 209 ? -11.717 -17.097 1.724 1.00 77.44 209 PHE A CA 1
ATOM 1703 C C . PHE A 1 209 ? -11.393 -15.742 2.336 1.00 77.44 209 PHE A C 1
ATOM 1705 O O . PHE A 1 209 ? -10.739 -14.924 1.695 1.00 77.44 209 PHE A O 1
ATOM 1712 N N . ASP A 1 210 ? -11.838 -15.495 3.559 1.00 80.50 210 ASP A N 1
ATOM 1713 C CA . ASP A 1 210 ? -11.572 -14.245 4.258 1.00 80.50 210 ASP A CA 1
ATOM 1714 C C . ASP A 1 210 ? -11.110 -14.482 5.695 1.00 80.50 210 ASP A C 1
ATOM 1716 O O . ASP A 1 210 ? -11.387 -15.512 6.312 1.00 80.50 210 ASP A O 1
ATOM 1720 N N . SER A 1 211 ? -10.355 -13.517 6.206 1.00 75.94 211 SER A N 1
ATOM 1721 C CA . SER A 1 211 ? -9.935 -13.452 7.597 1.00 75.94 211 SER A CA 1
ATOM 1722 C C . SER A 1 211 ? -9.947 -12.003 8.046 1.00 75.94 211 SER A C 1
ATOM 1724 O O . SER A 1 211 ? -9.466 -11.115 7.340 1.00 75.94 211 SER A O 1
ATOM 1726 N N . CYS A 1 212 ? -10.471 -11.775 9.241 1.00 80.00 212 CYS A N 1
ATOM 1727 C CA . CYS A 1 212 ? -10.504 -10.471 9.864 1.00 80.00 212 CYS A CA 1
ATOM 1728 C C . CYS A 1 212 ? -10.292 -10.611 11.374 1.00 80.00 212 CYS A C 1
ATOM 1730 O O . CYS A 1 212 ? -10.880 -11.483 12.017 1.00 80.00 212 CYS A O 1
ATOM 1732 N N . ASN A 1 213 ? -9.422 -9.779 11.946 1.00 77.69 213 ASN A N 1
ATOM 1733 C CA . ASN A 1 213 ? -9.116 -9.824 13.378 1.00 77.69 213 ASN A CA 1
ATOM 1734 C C . ASN A 1 213 ? -10.131 -9.048 14.247 1.00 77.69 213 ASN A C 1
ATOM 1736 O O . ASN A 1 213 ? -10.095 -9.175 15.471 1.00 77.69 213 ASN A O 1
ATOM 1740 N N . ASP A 1 214 ? -11.032 -8.273 13.636 1.00 78.12 214 ASP A N 1
ATOM 1741 C CA . ASP A 1 214 ? -11.982 -7.391 14.325 1.00 78.12 214 ASP A CA 1
ATOM 1742 C C . ASP A 1 214 ? -13.445 -7.896 14.291 1.00 78.12 214 ASP A C 1
ATOM 1744 O O . ASP A 1 214 ? -14.348 -7.231 14.816 1.00 78.12 214 ASP A O 1
ATOM 1748 N N . GLY A 1 215 ? -13.683 -9.067 13.690 1.00 83.00 215 GLY A N 1
ATOM 1749 C CA . GLY A 1 215 ? -15.011 -9.620 13.434 1.00 83.00 215 GLY A CA 1
ATOM 1750 C C . GLY A 1 215 ? -15.068 -10.344 12.091 1.00 83.00 215 GLY A C 1
ATOM 1751 O O . GLY A 1 215 ? -14.109 -10.996 11.683 1.00 83.00 215 GLY A O 1
ATOM 1752 N N . LYS A 1 216 ? -16.212 -10.262 11.411 1.00 88.00 216 LYS A N 1
ATOM 1753 C CA . LYS A 1 216 ? -16.385 -10.766 10.048 1.00 88.00 216 LYS A CA 1
ATOM 1754 C C . LYS A 1 216 ? -16.073 -9.680 9.017 1.00 88.00 216 LYS A C 1
ATOM 1756 O O . LYS A 1 216 ? -16.530 -8.547 9.161 1.00 88.00 216 LYS A O 1
ATOM 1761 N N . LEU A 1 217 ? -15.395 -10.053 7.929 1.00 88.62 217 LEU A N 1
ATOM 1762 C CA . LEU A 1 217 ? -15.305 -9.212 6.739 1.00 88.62 217 LEU A CA 1
ATOM 1763 C C . LEU A 1 217 ? -16.660 -9.195 6.009 1.00 88.62 217 LEU A C 1
ATOM 1765 O O . LEU A 1 217 ? -17.179 -10.231 5.586 1.00 88.62 217 LEU A O 1
ATOM 1769 N N . VAL A 1 218 ? -17.248 -8.010 5.864 1.00 91.69 218 VAL A N 1
ATOM 1770 C CA . VAL A 1 218 ? -18.509 -7.795 5.137 1.00 91.69 218 VAL A CA 1
ATOM 1771 C C . VAL A 1 218 ? -18.228 -7.361 3.703 1.00 91.69 218 VAL A C 1
ATOM 1773 O O . VAL A 1 218 ? -18.879 -7.842 2.774 1.00 91.69 218 VAL A O 1
ATOM 1776 N N . ARG A 1 219 ? -17.256 -6.461 3.522 1.00 91.00 219 ARG A N 1
ATOM 1777 C CA . ARG A 1 219 ? -16.942 -5.847 2.231 1.00 91.00 219 ARG A CA 1
ATOM 1778 C C . ARG A 1 219 ? -15.469 -5.461 2.157 1.00 91.00 219 ARG A C 1
ATOM 1780 O O . ARG A 1 219 ? -14.921 -4.909 3.104 1.00 91.00 219 ARG A O 1
ATOM 1787 N N . PHE A 1 220 ? -14.861 -5.682 1.001 1.00 90.75 220 PHE A N 1
ATOM 1788 C CA . PHE A 1 220 ? -13.589 -5.077 0.624 1.00 90.75 220 PHE A CA 1
ATOM 1789 C C . PHE A 1 220 ? -13.690 -4.752 -0.856 1.00 90.75 220 PHE A C 1
ATOM 1791 O O . PHE A 1 220 ? -13.457 -5.629 -1.675 1.00 90.75 220 PHE A O 1
ATOM 1798 N N . ASP A 1 221 ? -14.011 -3.508 -1.198 1.00 90.31 221 ASP A N 1
ATOM 1799 C CA . ASP A 1 221 ? -14.158 -3.051 -2.579 1.00 90.31 221 ASP A CA 1
ATOM 1800 C C . ASP A 1 221 ? -13.137 -1.979 -2.938 1.00 90.31 221 ASP A C 1
ATOM 1802 O O . ASP A 1 221 ? -12.795 -1.126 -2.121 1.00 90.31 221 ASP A O 1
ATOM 1806 N N . VAL A 1 222 ? -12.688 -2.014 -4.192 1.00 88.06 222 VAL A N 1
ATOM 1807 C CA . VAL A 1 222 ? -11.801 -1.009 -4.775 1.00 88.06 222 VAL A CA 1
ATOM 1808 C C . VAL A 1 222 ? -12.400 -0.539 -6.092 1.00 88.06 222 VAL A C 1
ATOM 1810 O O . VAL A 1 222 ? -12.418 -1.268 -7.084 1.00 88.06 222 VAL A O 1
ATOM 1813 N N . GLU A 1 223 ? -12.889 0.694 -6.099 1.00 90.31 223 GLU A N 1
ATOM 1814 C CA . GLU A 1 223 ? -13.444 1.352 -7.276 1.00 90.31 223 GLU A CA 1
ATOM 1815 C C . GLU A 1 223 ? -12.392 2.282 -7.882 1.00 90.31 223 GLU A C 1
ATOM 1817 O O . GLU A 1 223 ? -11.816 3.126 -7.198 1.00 90.31 223 GLU A O 1
ATOM 1822 N N . ARG A 1 224 ? -12.132 2.137 -9.183 1.00 88.12 224 ARG A N 1
ATOM 1823 C CA . ARG A 1 224 ? -11.095 2.889 -9.901 1.00 88.12 224 ARG A CA 1
ATOM 1824 C C . ARG A 1 224 ? -11.738 3.768 -10.965 1.00 88.12 224 ARG A C 1
ATOM 1826 O O . ARG A 1 224 ? -12.588 3.306 -11.726 1.00 88.12 224 ARG A O 1
ATOM 1833 N N . SER A 1 225 ? -11.360 5.040 -11.011 1.00 90.88 225 SER A N 1
ATOM 1834 C CA . SER A 1 225 ? -11.956 6.021 -11.921 1.00 90.88 225 SER A CA 1
ATOM 1835 C C . SER A 1 225 ? -10.956 7.109 -12.315 1.00 90.88 225 SER A C 1
ATOM 1837 O O . SER A 1 225 ? -9.803 7.093 -11.886 1.00 90.88 225 SER A O 1
ATOM 1839 N N . ASN A 1 226 ? -11.402 8.048 -13.158 1.00 92.25 226 ASN A N 1
ATOM 1840 C CA . ASN A 1 226 ? -10.564 9.119 -13.700 1.00 92.25 226 ASN A CA 1
ATOM 1841 C C . ASN A 1 226 ? -9.289 8.569 -14.367 1.00 92.25 226 ASN A C 1
ATOM 1843 O O . ASN A 1 226 ? -8.169 8.882 -13.978 1.00 92.25 226 ASN A O 1
ATOM 1847 N N . TRP A 1 227 ? -9.478 7.658 -15.319 1.00 89.81 227 TRP A N 1
ATOM 1848 C CA . TRP A 1 227 ? -8.383 6.974 -15.996 1.00 89.81 227 TRP A CA 1
ATOM 1849 C C . TRP A 1 227 ? -7.586 7.933 -16.880 1.00 89.81 227 TRP A C 1
ATOM 1851 O O . TRP A 1 227 ? -8.157 8.689 -17.667 1.00 89.81 227 TRP A O 1
ATOM 1861 N N . PHE A 1 228 ? -6.267 7.853 -16.772 1.00 88.69 228 PHE A N 1
ATOM 1862 C CA . PHE A 1 228 ? -5.305 8.618 -17.544 1.00 88.69 228 PHE A CA 1
ATOM 1863 C C . PHE A 1 228 ? -4.412 7.682 -18.353 1.00 88.69 228 PHE A C 1
ATOM 1865 O O . PHE A 1 228 ? -4.052 6.601 -17.891 1.00 88.69 228 PHE A O 1
ATOM 1872 N N . ASN A 1 229 ? -4.057 8.096 -19.567 1.00 88.50 229 ASN A N 1
ATOM 1873 C CA . ASN A 1 229 ? -3.219 7.312 -20.462 1.00 88.50 229 ASN A CA 1
ATOM 1874 C C . ASN A 1 229 ? -1.821 7.916 -20.522 1.00 88.50 229 ASN A C 1
ATOM 1876 O O . ASN A 1 229 ? -1.648 9.030 -21.011 1.00 88.50 229 ASN A O 1
ATOM 1880 N N . ILE A 1 230 ? -0.834 7.144 -20.090 1.00 80.62 230 ILE A N 1
ATOM 1881 C CA . ILE A 1 230 ? 0.583 7.457 -20.220 1.00 80.62 230 ILE A CA 1
ATOM 1882 C C . ILE A 1 230 ? 1.071 6.837 -21.526 1.00 80.62 230 ILE A C 1
ATOM 1884 O O . ILE A 1 230 ? 0.874 5.648 -21.781 1.00 80.62 230 ILE A O 1
ATOM 1888 N N . THR A 1 231 ? 1.686 7.657 -22.375 1.00 81.88 231 THR A N 1
ATOM 1889 C CA . THR A 1 231 ? 2.397 7.198 -23.572 1.00 81.88 231 THR A CA 1
ATOM 1890 C C . THR A 1 231 ? 3.797 7.777 -23.550 1.00 81.88 231 THR A C 1
ATOM 1892 O O . THR A 1 231 ? 3.968 8.992 -23.617 1.00 81.88 231 THR A O 1
ATOM 1895 N N . ASP A 1 232 ? 4.789 6.904 -23.465 1.00 75.50 232 ASP A N 1
ATOM 1896 C CA . ASP A 1 232 ? 6.199 7.263 -23.374 1.00 75.50 232 ASP A CA 1
ATOM 1897 C C . ASP A 1 232 ? 7.048 6.348 -24.278 1.00 75.50 232 ASP A C 1
ATOM 1899 O O . ASP A 1 232 ? 6.533 5.555 -25.074 1.00 75.50 232 ASP A O 1
ATOM 1903 N N . 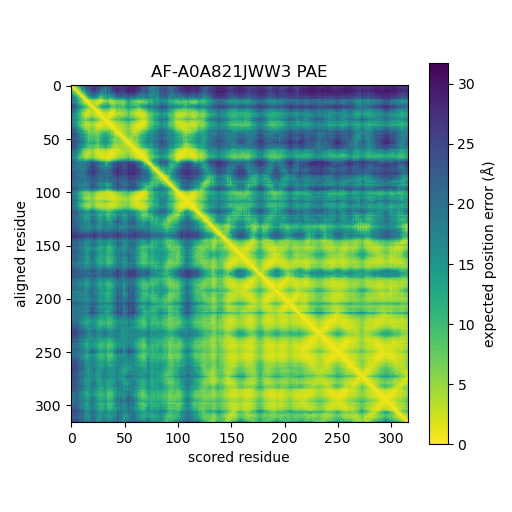SER A 1 233 ? 8.374 6.462 -24.190 1.00 72.06 233 SER A N 1
ATOM 1904 C CA . SER A 1 233 ? 9.312 5.609 -24.934 1.00 72.06 233 SER A CA 1
ATOM 1905 C C . SER A 1 233 ? 9.235 4.123 -24.557 1.00 72.06 233 SER A C 1
ATOM 1907 O O . SER A 1 233 ? 9.769 3.289 -25.288 1.00 72.06 233 SER A O 1
ATOM 1909 N N . PHE A 1 234 ? 8.570 3.786 -23.451 1.00 70.12 234 PHE A N 1
ATOM 1910 C CA . PHE A 1 234 ? 8.355 2.431 -22.946 1.00 70.12 234 PHE A CA 1
ATOM 1911 C C . PHE A 1 234 ? 6.946 1.909 -23.261 1.00 70.12 234 PHE A C 1
ATOM 1913 O O . PHE A 1 234 ? 6.556 0.850 -22.772 1.00 70.12 234 PHE A O 1
ATOM 1920 N N . GLY A 1 235 ? 6.177 2.626 -24.083 1.00 73.00 235 GLY A N 1
ATOM 1921 C CA . GLY A 1 235 ? 4.899 2.173 -24.616 1.00 73.00 235 GLY A CA 1
ATOM 1922 C C . GLY A 1 235 ? 3.705 2.896 -24.008 1.00 73.00 235 GLY A C 1
ATOM 1923 O O . GLY A 1 235 ? 3.742 4.096 -23.754 1.00 73.00 235 GLY A O 1
ATOM 1924 N N . TYR A 1 236 ? 2.613 2.155 -23.846 1.00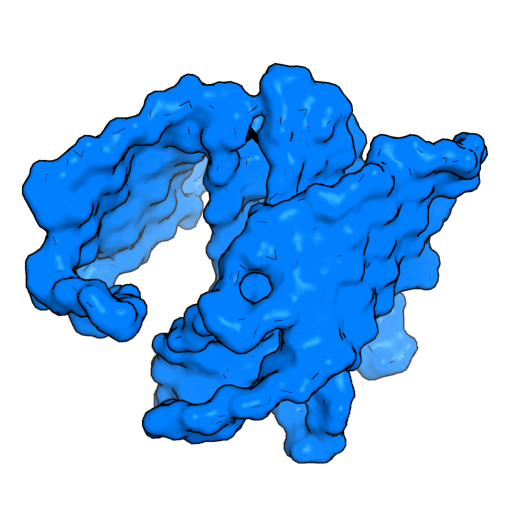 80.06 236 TYR A N 1
ATOM 1925 C CA . TYR A 1 236 ? 1.320 2.688 -23.435 1.00 80.06 236 TYR A CA 1
ATOM 1926 C C . TYR A 1 236 ? 0.849 2.009 -22.152 1.00 80.06 236 TYR A C 1
ATOM 1928 O O . TYR A 1 236 ? 0.784 0.779 -22.080 1.00 80.06 236 TYR A O 1
ATOM 1936 N N . ALA A 1 237 ? 0.459 2.813 -21.169 1.00 79.6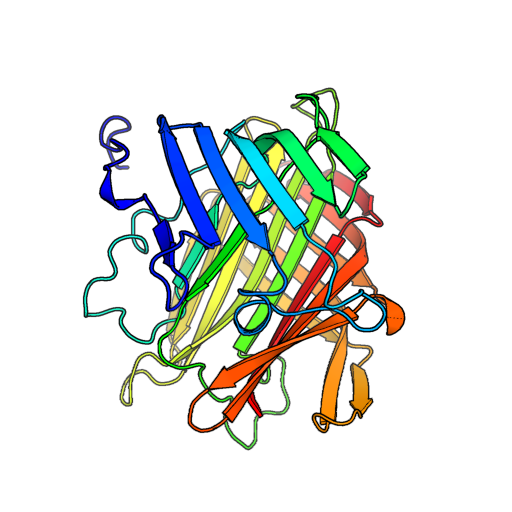9 237 ALA A N 1
ATOM 1937 C CA . ALA A 1 237 ? -0.201 2.358 -19.958 1.00 79.69 237 ALA A CA 1
ATOM 1938 C C . ALA A 1 237 ? -1.414 3.243 -19.668 1.00 79.69 237 ALA A C 1
ATOM 1940 O O . ALA A 1 237 ? -1.425 4.436 -19.954 1.00 79.69 237 ALA A O 1
ATOM 1941 N N . THR A 1 238 ? -2.442 2.657 -19.068 1.00 84.56 238 THR A N 1
ATOM 1942 C CA . THR A 1 238 ? -3.547 3.414 -18.475 1.00 84.56 238 THR A CA 1
ATOM 1943 C C . THR A 1 238 ? -3.370 3.305 -16.970 1.00 84.56 238 THR A C 1
ATOM 1945 O O . THR A 1 238 ? -3.043 2.216 -16.506 1.00 84.56 238 THR A O 1
ATOM 1948 N N . ILE A 1 239 ? -3.561 4.383 -16.215 1.00 85.81 239 ILE A N 1
ATOM 1949 C CA . ILE A 1 239 ? -3.543 4.392 -14.746 1.00 85.81 239 ILE A CA 1
ATOM 1950 C C . ILE A 1 239 ? -4.760 5.163 -14.213 1.00 85.81 239 ILE A C 1
ATOM 1952 O O . ILE A 1 239 ? -5.228 6.094 -14.869 1.00 85.81 239 ILE A O 1
ATOM 1956 N N . PRO A 1 240 ? -5.338 4.786 -13.067 1.00 87.75 240 PRO A N 1
ATOM 1957 C CA . PRO A 1 240 ? -6.450 5.516 -12.469 1.00 87.75 240 PRO A CA 1
ATOM 1958 C C . PRO A 1 240 ? -5.930 6.687 -11.634 1.00 87.75 240 PRO A C 1
ATOM 1960 O O . PRO A 1 240 ? -5.102 6.499 -10.752 1.00 87.75 240 PRO A O 1
ATOM 1963 N N . LEU A 1 241 ? -6.457 7.891 -11.855 1.00 90.06 241 LEU A N 1
ATOM 1964 C CA . LEU A 1 241 ? -6.103 9.047 -11.027 1.00 90.06 241 LEU A CA 1
ATOM 1965 C C . LEU A 1 241 ? -6.969 9.173 -9.767 1.00 90.06 241 LEU A C 1
ATOM 1967 O O . LEU A 1 241 ? -6.630 9.951 -8.874 1.00 90.06 241 LEU A O 1
ATOM 1971 N N . ARG A 1 242 ? -8.080 8.431 -9.679 1.00 91.31 242 ARG A N 1
ATOM 1972 C CA . ARG A 1 242 ? -8.927 8.369 -8.484 1.00 91.31 242 ARG A CA 1
ATOM 1973 C C . ARG A 1 242 ? -9.246 6.935 -8.101 1.00 91.31 242 ARG A C 1
ATOM 1975 O O . ARG A 1 242 ? -9.634 6.138 -8.963 1.00 91.31 242 ARG A O 1
ATOM 1982 N N . GLN A 1 243 ? -9.181 6.639 -6.807 1.00 89.56 243 GLN A N 1
ATOM 1983 C CA . GLN A 1 243 ? -9.578 5.345 -6.271 1.00 89.56 243 GLN A CA 1
ATOM 1984 C C . GLN A 1 243 ? -10.308 5.446 -4.947 1.00 89.56 243 GLN A C 1
ATOM 1986 O O . GLN A 1 243 ? -9.851 6.111 -4.027 1.00 89.56 243 GLN A O 1
ATOM 1991 N N . LEU A 1 244 ? -11.426 4.735 -4.858 1.00 92.75 244 LEU A N 1
ATOM 1992 C CA . LEU A 1 244 ? -12.213 4.611 -3.647 1.00 92.75 244 LEU A CA 1
ATOM 1993 C C . LEU A 1 244 ? -12.089 3.186 -3.117 1.00 92.75 244 LEU A C 1
ATOM 1995 O O . LEU A 1 244 ? -12.595 2.241 -3.723 1.00 92.75 244 LEU A O 1
ATOM 1999 N N . VAL A 1 245 ? -11.434 3.045 -1.972 1.00 92.06 245 VAL A N 1
ATOM 2000 C CA . VAL A 1 245 ? -11.385 1.795 -1.216 1.00 92.06 245 VAL A CA 1
ATOM 2001 C C . VAL A 1 245 ? -12.477 1.841 -0.157 1.00 92.06 245 VAL A C 1
ATOM 2003 O O . VAL A 1 245 ? -12.529 2.790 0.623 1.00 92.06 245 VAL A O 1
ATOM 2006 N N . THR A 1 246 ? -13.345 0.832 -0.127 1.00 94.56 246 THR A N 1
ATOM 2007 C CA . THR A 1 246 ? -14.351 0.646 0.926 1.00 94.56 246 THR A CA 1
ATOM 2008 C C . THR A 1 246 ? -14.112 -0.679 1.627 1.00 94.56 246 THR A C 1
ATOM 2010 O O . THR A 1 246 ? -14.215 -1.741 1.015 1.00 94.56 246 THR A O 1
ATOM 2013 N N . LEU A 1 247 ? -13.829 -0.606 2.919 1.00 92.69 247 LEU A N 1
ATOM 2014 C CA . LEU A 1 247 ? -13.607 -1.750 3.788 1.00 92.69 247 LEU A CA 1
ATOM 2015 C C . LEU A 1 247 ? -14.700 -1.747 4.847 1.00 92.69 247 LEU A C 1
ATOM 2017 O O . LEU A 1 247 ? -14.935 -0.735 5.508 1.00 92.69 247 LEU A O 1
ATOM 2021 N N . GLU A 1 248 ? -15.375 -2.871 5.005 1.00 94.00 248 GLU A N 1
ATOM 2022 C CA . GLU A 1 248 ? -16.414 -3.025 6.007 1.00 94.00 248 GLU A CA 1
ATOM 2023 C C . GLU A 1 248 ? -16.226 -4.345 6.734 1.00 94.00 248 GLU A C 1
ATOM 2025 O O . GLU A 1 248 ? -16.220 -5.418 6.124 1.00 94.00 248 GLU A O 1
ATOM 2030 N N . SER A 1 249 ? -16.125 -4.251 8.051 1.00 92.12 249 SER A N 1
ATOM 2031 C CA . SER A 1 249 ? -16.191 -5.379 8.962 1.00 92.12 249 SER A CA 1
ATOM 2032 C C . SER A 1 249 ? -17.421 -5.267 9.865 1.00 92.12 249 SER A C 1
ATOM 2034 O O . SER A 1 249 ? -18.256 -4.365 9.716 1.00 92.12 249 SER A O 1
ATOM 2036 N N . ASP A 1 250 ? -17.569 -6.178 10.823 1.00 90.56 250 ASP A N 1
ATOM 2037 C CA . ASP A 1 250 ? -18.592 -6.040 11.865 1.00 90.56 250 ASP A CA 1
ATOM 2038 C C . ASP A 1 250 ? -18.357 -4.803 12.745 1.00 90.56 250 ASP A C 1
ATOM 2040 O O . ASP A 1 250 ? -19.316 -4.213 13.249 1.00 90.56 250 ASP A O 1
ATOM 2044 N N . SER A 1 251 ? -17.092 -4.414 12.932 1.00 92.94 251 SER A N 1
ATOM 2045 C CA . SER A 1 251 ? -16.699 -3.350 13.859 1.00 92.94 251 SER A CA 1
ATOM 2046 C C . SER A 1 251 ? -16.513 -1.999 13.176 1.00 92.94 251 SER A C 1
ATOM 2048 O O . SER A 1 251 ? -16.850 -0.984 13.782 1.00 92.94 251 SER A O 1
ATOM 2050 N N . TYR A 1 252 ? -16.036 -1.962 11.929 1.00 94.25 252 TYR A N 1
ATOM 2051 C CA . TYR A 1 252 ? -15.682 -0.706 11.270 1.00 94.25 252 TYR A CA 1
ATOM 2052 C C . TYR A 1 252 ? -16.238 -0.584 9.852 1.00 94.25 252 TYR A C 1
ATOM 2054 O O . TYR A 1 252 ? -16.373 -1.564 9.119 1.00 94.25 252 TYR A O 1
ATOM 2062 N N . LEU A 1 253 ? -16.533 0.657 9.463 1.00 95.44 253 LEU A N 1
ATOM 2063 C CA . LEU A 1 253 ? -16.692 1.074 8.073 1.00 95.44 253 LEU A CA 1
ATOM 2064 C C . LEU A 1 253 ? -15.606 2.100 7.758 1.00 95.44 253 LEU A C 1
ATOM 2066 O O . LEU A 1 253 ? -15.503 3.131 8.426 1.00 95.44 253 LEU A O 1
ATOM 2070 N N . ILE A 1 254 ? -14.801 1.803 6.747 1.00 93.38 254 ILE A N 1
ATOM 2071 C CA . ILE A 1 254 ? -13.610 2.567 6.400 1.00 93.38 254 ILE A CA 1
ATOM 2072 C C . ILE A 1 254 ? -13.661 2.877 4.915 1.00 93.38 254 ILE A C 1
ATOM 2074 O O . ILE A 1 254 ? -13.785 1.978 4.084 1.00 93.38 254 ILE A O 1
ATOM 2078 N N . THR A 1 255 ? -13.554 4.157 4.579 1.00 95.25 255 THR A N 1
ATOM 2079 C CA . THR A 1 255 ? -13.474 4.604 3.190 1.00 95.25 255 THR A CA 1
ATOM 2080 C C . THR A 1 255 ? -12.243 5.463 2.982 1.00 95.25 255 THR A C 1
ATOM 2082 O O . THR A 1 255 ? -12.002 6.396 3.751 1.00 95.25 255 THR A O 1
ATOM 2085 N N . MET A 1 256 ? -11.504 5.172 1.917 1.00 93.00 256 MET A N 1
ATOM 2086 C CA . MET A 1 256 ? -10.348 5.945 1.477 1.00 93.00 256 MET A CA 1
ATOM 2087 C C . MET A 1 256 ? -10.565 6.375 0.029 1.00 93.00 256 MET A C 1
ATOM 2089 O O . MET A 1 256 ? -10.581 5.531 -0.864 1.00 93.00 256 MET A O 1
ATOM 2093 N N . ASP A 1 257 ? -10.760 7.673 -0.197 1.00 94.62 257 ASP A N 1
ATOM 2094 C CA . ASP A 1 257 ? -10.923 8.264 -1.531 1.00 94.62 257 ASP A CA 1
ATOM 2095 C C . ASP A 1 257 ? -9.627 8.973 -1.938 1.00 94.62 257 ASP A C 1
ATOM 2097 O O . ASP A 1 257 ? -9.396 10.143 -1.606 1.00 94.62 257 ASP A O 1
ATOM 2101 N N . PHE A 1 258 ? -8.765 8.228 -2.622 1.00 91.56 258 PHE A N 1
ATOM 2102 C CA . PHE A 1 258 ? -7.497 8.682 -3.171 1.00 91.56 258 PHE A CA 1
ATOM 2103 C C . PHE A 1 258 ? -7.722 9.477 -4.451 1.00 91.56 258 PHE A C 1
ATOM 2105 O O . PHE A 1 258 ? -8.398 9.023 -5.373 1.00 91.56 258 PHE A O 1
ATOM 2112 N N . ASN A 1 259 ? -7.108 10.651 -4.527 1.00 92.44 259 ASN A N 1
ATOM 2113 C CA . ASN A 1 259 ? -7.170 11.576 -5.646 1.00 92.44 259 ASN A CA 1
ATOM 2114 C C . ASN A 1 259 ? -5.755 12.062 -5.968 1.00 92.44 259 ASN A C 1
ATOM 2116 O O . ASN A 1 259 ? -5.058 12.633 -5.128 1.00 92.44 259 ASN A O 1
ATOM 2120 N N . SER A 1 260 ? -5.338 11.830 -7.205 1.00 90.50 260 SER A N 1
ATOM 2121 C CA . SER A 1 260 ? -3.999 12.121 -7.712 1.00 90.50 260 SER A CA 1
ATOM 2122 C C . SER A 1 260 ? -4.067 12.929 -9.007 1.00 90.50 260 SER A C 1
ATOM 2124 O O . SER A 1 260 ? -5.130 13.113 -9.606 1.00 90.50 260 SER A O 1
ATOM 2126 N N . VAL A 1 261 ? -2.908 13.413 -9.436 1.00 89.25 261 VAL A N 1
ATOM 2127 C CA . VAL A 1 261 ? -2.690 14.019 -10.752 1.00 89.25 261 VAL A CA 1
ATOM 2128 C C . VAL A 1 261 ? -1.556 13.282 -11.456 1.00 89.25 261 VAL A C 1
ATOM 2130 O O . VAL A 1 261 ? -0.783 12.583 -10.808 1.00 89.25 261 VAL A O 1
ATOM 2133 N N . GLU A 1 262 ? -1.438 13.449 -12.773 1.00 85.50 262 GLU A N 1
ATOM 2134 C CA . GLU A 1 262 ? -0.400 12.799 -13.589 1.00 85.50 262 GLU A CA 1
ATOM 2135 C C . GLU A 1 262 ? 1.008 12.967 -12.999 1.00 85.50 262 GLU A C 1
ATOM 2137 O O . GLU A 1 262 ? 1.747 11.997 -12.871 1.00 85.50 262 GLU A O 1
ATOM 2142 N N . THR A 1 263 ? 1.351 14.178 -12.558 1.00 83.62 263 THR A N 1
ATOM 2143 C CA . THR A 1 263 ? 2.685 14.510 -12.036 1.00 83.62 263 THR A CA 1
ATOM 2144 C C . THR A 1 263 ? 3.017 13.874 -10.688 1.00 83.62 263 THR A C 1
ATOM 2146 O O . THR A 1 263 ? 4.139 14.038 -10.219 1.00 83.62 263 THR A O 1
ATOM 2149 N N . ASN A 1 264 ? 2.067 13.194 -10.039 1.00 82.69 264 ASN A N 1
ATOM 2150 C CA . ASN A 1 264 ? 2.343 12.482 -8.792 1.00 82.69 264 ASN A CA 1
ATOM 2151 C C . ASN A 1 264 ? 3.044 11.142 -9.034 1.00 82.69 264 ASN A C 1
ATOM 2153 O O . ASN A 1 264 ? 3.621 10.604 -8.092 1.00 82.69 264 ASN A O 1
ATOM 2157 N N . TYR A 1 265 ? 2.968 10.593 -10.251 1.00 80.06 265 TYR A N 1
ATOM 2158 C CA . TYR A 1 265 ? 3.431 9.240 -10.541 1.00 80.06 265 TYR A CA 1
ATOM 2159 C C . TYR A 1 265 ? 4.836 9.201 -11.122 1.00 80.06 265 TYR A C 1
ATOM 2161 O O . TYR A 1 265 ? 5.137 9.867 -12.113 1.00 80.06 265 TYR A O 1
ATOM 2169 N N . ASN A 1 266 ? 5.646 8.307 -10.564 1.00 77.75 266 ASN A N 1
ATOM 2170 C CA . ASN A 1 266 ? 6.858 7.795 -11.184 1.00 77.75 266 ASN A CA 1
ATOM 2171 C C . ASN A 1 266 ? 6.596 6.384 -11.720 1.00 77.75 266 ASN A C 1
ATOM 2173 O O . ASN A 1 266 ? 5.877 5.606 -11.100 1.00 77.75 266 ASN A O 1
ATOM 2177 N N . ARG A 1 267 ? 7.177 6.042 -12.874 1.00 78.75 267 ARG A N 1
ATOM 2178 C CA . ARG A 1 267 ? 7.087 4.698 -13.464 1.00 78.75 267 ARG A CA 1
ATOM 2179 C C . ARG A 1 267 ? 8.413 3.969 -13.297 1.00 78.75 267 ARG A C 1
ATOM 2181 O O . ARG A 1 267 ? 9.345 4.238 -14.049 1.00 78.75 267 ARG A O 1
ATOM 2188 N N . LEU A 1 268 ? 8.476 3.030 -12.364 1.00 74.81 268 LEU A N 1
ATOM 2189 C CA . LEU A 1 268 ? 9.580 2.088 -12.224 1.00 74.81 268 LEU A CA 1
ATOM 2190 C C . LEU A 1 268 ? 9.453 0.989 -13.282 1.00 74.81 268 LEU A C 1
ATOM 2192 O O . LEU A 1 268 ? 8.351 0.545 -13.605 1.00 74.81 268 LEU A O 1
ATOM 2196 N N . LEU A 1 269 ? 10.579 0.534 -13.829 1.00 71.25 269 LEU A N 1
ATOM 2197 C CA . LEU A 1 269 ? 10.604 -0.508 -14.855 1.00 71.25 269 LEU A CA 1
ATOM 2198 C C . LEU A 1 269 ? 11.499 -1.663 -14.428 1.00 71.25 269 LEU A C 1
ATOM 2200 O O . LEU A 1 269 ? 12.679 -1.469 -14.139 1.00 71.25 269 LEU A O 1
ATOM 2204 N N . PHE A 1 270 ? 10.954 -2.873 -14.493 1.00 68.69 270 PHE A N 1
ATOM 2205 C CA . PHE A 1 270 ? 11.640 -4.108 -14.146 1.00 68.69 270 PHE A CA 1
ATOM 2206 C C . PHE A 1 270 ? 11.679 -5.019 -15.379 1.00 68.69 270 PHE A C 1
ATOM 2208 O O . PHE A 1 270 ? 10.646 -5.563 -15.786 1.00 68.69 270 PHE A O 1
ATOM 2215 N N . PRO A 1 271 ? 12.840 -5.156 -16.039 1.00 64.25 271 PRO A N 1
ATOM 2216 C CA . PRO A 1 271 ? 12.963 -6.010 -17.208 1.00 64.25 271 PRO A CA 1
ATOM 2217 C C . PRO A 1 271 ? 12.991 -7.487 -16.796 1.00 64.25 271 PRO A C 1
ATOM 2219 O O . PRO A 1 271 ? 13.853 -7.913 -16.031 1.00 64.25 271 PRO A O 1
ATOM 2222 N N . PHE A 1 272 ? 12.080 -8.280 -17.356 1.00 64.69 272 PHE A N 1
ATOM 2223 C CA . PHE A 1 272 ? 12.094 -9.741 -17.289 1.00 64.69 272 PHE A CA 1
ATOM 2224 C C . PHE A 1 272 ? 12.566 -10.319 -18.629 1.00 64.69 272 PHE A C 1
ATOM 2226 O O . PHE A 1 272 ? 12.637 -9.624 -19.642 1.00 64.69 272 PHE A O 1
ATOM 2233 N N . THR A 1 273 ? 12.875 -11.618 -18.668 1.00 69.12 273 THR A N 1
ATOM 2234 C CA . THR A 1 273 ? 13.371 -12.282 -19.890 1.00 69.12 273 THR A CA 1
ATOM 2235 C C . THR A 1 273 ? 12.414 -12.151 -21.080 1.00 69.12 273 THR A C 1
ATOM 2237 O O . THR A 1 273 ? 12.866 -12.121 -22.222 1.00 69.12 273 THR A O 1
ATOM 2240 N N . SER A 1 274 ? 11.103 -12.087 -20.832 1.00 71.06 274 SER A N 1
ATOM 2241 C CA . SER A 1 274 ? 10.065 -12.120 -21.870 1.00 71.06 274 SER A CA 1
ATOM 2242 C C . SER A 1 274 ? 9.092 -10.937 -21.853 1.00 71.06 274 SER A C 1
ATOM 2244 O O . SER A 1 274 ? 8.211 -10.889 -22.708 1.00 71.06 274 SER A O 1
ATOM 2246 N N . TYR A 1 275 ? 9.223 -10.001 -20.911 1.00 71.75 275 TYR A N 1
ATOM 2247 C CA . TYR A 1 275 ? 8.344 -8.834 -20.780 1.00 71.75 275 TYR A CA 1
ATOM 2248 C C . TYR A 1 275 ? 9.024 -7.722 -19.976 1.00 71.75 275 TYR A C 1
ATOM 2250 O O . TYR A 1 275 ? 10.057 -7.944 -19.343 1.00 71.75 275 TYR A O 1
ATOM 2258 N N . VAL A 1 276 ? 8.429 -6.530 -19.967 1.00 72.44 276 VAL A N 1
ATOM 2259 C CA . VAL A 1 276 ? 8.806 -5.467 -19.029 1.00 72.44 276 VAL A CA 1
ATOM 2260 C C . VAL A 1 276 ? 7.650 -5.261 -18.064 1.00 72.44 276 VAL A C 1
ATOM 2262 O O . VAL A 1 276 ? 6.493 -5.127 -18.457 1.00 72.44 276 VAL A O 1
ATOM 2265 N N . PHE A 1 277 ? 7.962 -5.266 -16.778 1.00 75.75 277 PHE A N 1
ATOM 2266 C CA . PHE A 1 277 ? 7.012 -4.921 -15.739 1.00 75.75 277 PHE A CA 1
ATOM 2267 C C . PHE A 1 277 ? 7.152 -3.437 -15.400 1.00 75.75 277 PHE A C 1
ATOM 2269 O O . PHE A 1 277 ? 8.263 -2.923 -15.300 1.00 75.75 277 PHE A O 1
ATOM 2276 N N . SER A 1 278 ? 6.030 -2.736 -15.293 1.00 77.88 278 SER A N 1
ATOM 2277 C CA . SER A 1 278 ? 5.955 -1.340 -14.869 1.00 77.88 278 SER A CA 1
ATOM 2278 C C . SER A 1 278 ? 5.285 -1.258 -13.517 1.00 77.88 278 SER A C 1
ATOM 2280 O O . SER A 1 278 ? 4.159 -1.731 -13.388 1.00 77.88 278 SER A O 1
ATOM 2282 N N . ASP A 1 279 ? 5.944 -0.618 -12.566 1.00 78.94 279 ASP A N 1
ATOM 2283 C CA . ASP A 1 279 ? 5.343 -0.252 -11.292 1.00 78.94 279 ASP A CA 1
ATOM 2284 C C . ASP A 1 279 ? 5.155 1.261 -11.259 1.00 78.94 279 ASP A C 1
ATOM 2286 O O . ASP A 1 279 ? 6.084 2.015 -11.544 1.00 78.94 279 ASP A O 1
ATOM 2290 N N . PHE A 1 280 ? 3.937 1.718 -11.014 1.00 81.31 280 PHE A N 1
ATOM 2291 C CA . PHE A 1 280 ? 3.621 3.139 -10.960 1.00 81.31 280 PHE A CA 1
ATOM 2292 C C . PHE A 1 280 ? 3.494 3.558 -9.512 1.00 81.31 280 PHE A C 1
ATOM 2294 O O . PHE A 1 280 ? 2.509 3.186 -8.897 1.00 81.31 280 PHE A O 1
ATOM 2301 N N . GLU A 1 281 ? 4.414 4.373 -9.009 1.00 80.38 281 GLU A N 1
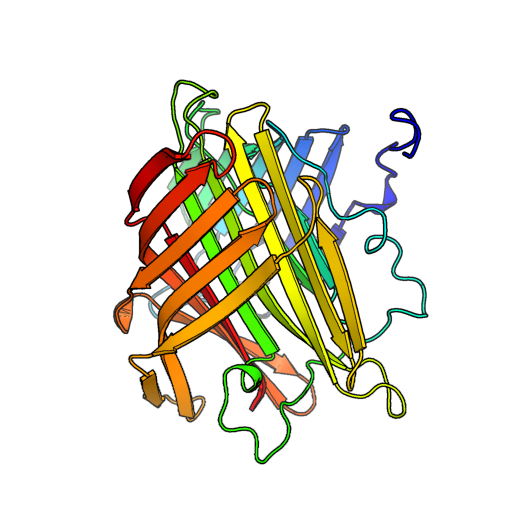ATOM 2302 C CA . GLU A 1 281 ? 4.384 4.888 -7.641 1.00 80.38 281 GLU A CA 1
ATOM 2303 C C . GLU A 1 281 ? 3.941 6.351 -7.634 1.00 80.38 281 GLU A C 1
ATOM 2305 O O . GLU A 1 281 ? 4.652 7.254 -8.081 1.00 80.38 281 GLU A O 1
ATOM 2310 N N . GLY A 1 282 ? 2.733 6.584 -7.141 1.00 74.81 282 GLY A N 1
ATOM 2311 C CA . GLY A 1 282 ? 2.152 7.889 -6.888 1.00 74.81 282 GLY A CA 1
ATOM 2312 C C . GLY A 1 282 ? 2.488 8.348 -5.479 1.00 74.81 282 GLY A C 1
ATOM 2313 O O . GLY A 1 282 ? 1.959 7.790 -4.522 1.00 74.81 282 GLY A O 1
ATOM 2314 N N . LEU A 1 283 ? 3.311 9.386 -5.339 1.00 77.19 283 LEU A N 1
ATOM 2315 C CA . LEU A 1 283 ? 3.621 10.004 -4.045 1.00 77.19 283 LEU A CA 1
ATOM 2316 C C . LEU A 1 283 ? 2.864 11.329 -3.883 1.00 77.19 283 LEU A C 1
ATOM 2318 O O . LEU A 1 283 ? 2.575 12.023 -4.859 1.00 77.19 283 LEU A O 1
ATOM 2322 N N . GLY A 1 284 ? 2.531 11.697 -2.642 1.00 73.62 284 GLY A N 1
ATOM 2323 C CA . GLY A 1 284 ? 1.829 12.958 -2.355 1.00 73.62 284 GLY A CA 1
ATOM 2324 C C . GLY A 1 284 ? 0.380 12.975 -2.856 1.00 73.62 284 GLY A C 1
ATOM 2325 O O . GLY A 1 284 ? -0.144 14.015 -3.262 1.00 73.62 284 GLY A O 1
ATOM 2326 N N . VAL A 1 285 ? -0.267 11.811 -2.871 1.00 85.38 285 VAL A N 1
ATOM 2327 C CA . VAL A 1 285 ? -1.671 11.655 -3.259 1.00 85.38 285 VAL A CA 1
ATOM 2328 C C . VAL A 1 285 ? -2.569 12.204 -2.152 1.00 85.38 285 VAL A C 1
ATOM 2330 O O . VAL A 1 285 ? -2.315 12.011 -0.958 1.00 85.38 285 VAL A O 1
ATOM 2333 N N . SER A 1 286 ? -3.635 12.905 -2.547 1.00 91.00 286 SER A N 1
ATOM 2334 C CA . SER A 1 286 ? -4.633 13.393 -1.600 1.00 91.00 286 SER A CA 1
ATOM 2335 C C . SER A 1 286 ? -5.600 12.269 -1.262 1.00 91.00 286 SER A C 1
ATOM 2337 O O . SER A 1 286 ? -6.132 11.631 -2.164 1.00 91.00 286 SER A O 1
ATOM 2339 N N . THR A 1 287 ? -5.846 12.016 0.017 1.00 91.31 287 THR A N 1
ATOM 2340 C CA . THR A 1 287 ? -6.768 10.963 0.452 1.00 91.31 287 THR A CA 1
ATOM 2341 C C . THR A 1 287 ? -7.783 11.534 1.414 1.00 91.31 287 THR A C 1
ATOM 2343 O O . THR A 1 287 ? -7.413 12.063 2.462 1.00 91.31 287 THR A O 1
ATOM 2346 N N . ASN A 1 288 ? -9.064 11.401 1.080 1.00 94.69 288 ASN A N 1
ATOM 2347 C CA . ASN A 1 288 ? -10.135 11.631 2.041 1.00 94.69 288 ASN A CA 1
ATOM 2348 C C . ASN A 1 288 ? -10.399 10.324 2.779 1.00 94.69 288 ASN A C 1
ATOM 2350 O O . ASN A 1 288 ? -10.839 9.342 2.179 1.00 94.69 288 ASN A O 1
ATOM 2354 N N . LEU A 1 289 ? -10.103 10.321 4.071 1.00 93.00 289 LEU A N 1
ATOM 2355 C CA . LEU A 1 289 ? -10.247 9.174 4.944 1.00 93.00 289 LEU A CA 1
ATOM 2356 C C . LEU A 1 289 ? -11.430 9.374 5.886 1.00 93.00 289 LEU A C 1
ATOM 2358 O O . LEU A 1 289 ? -11.495 10.371 6.605 1.00 93.00 289 LEU A O 1
ATOM 2362 N N . LEU A 1 290 ? -12.293 8.365 5.955 1.00 95.44 290 LEU A N 1
ATOM 2363 C CA . LEU A 1 290 ? -13.375 8.267 6.927 1.00 95.44 290 LEU A CA 1
ATOM 2364 C C . LEU A 1 290 ? -13.347 6.887 7.586 1.00 95.44 290 LEU A C 1
ATOM 2366 O O . LEU A 1 290 ? -13.291 5.871 6.897 1.00 95.44 290 LEU A O 1
ATOM 2370 N N . ILE A 1 291 ? -13.404 6.871 8.916 1.00 93.88 291 ILE A N 1
ATOM 2371 C CA . ILE A 1 291 ? -13.436 5.667 9.751 1.00 93.88 291 ILE A CA 1
ATOM 2372 C C . ILE A 1 291 ? -14.586 5.816 10.737 1.00 93.88 291 ILE A C 1
ATOM 2374 O O . ILE A 1 291 ? -14.620 6.772 11.515 1.00 93.88 291 ILE A O 1
ATOM 2378 N N . ILE A 1 292 ? -15.516 4.867 10.708 1.00 96.12 292 ILE A N 1
ATOM 2379 C CA . ILE A 1 292 ? -16.688 4.814 11.583 1.00 96.12 292 ILE A CA 1
ATOM 2380 C C . ILE A 1 292 ? -16.621 3.525 12.399 1.00 96.12 292 ILE A C 1
ATOM 2382 O O . ILE A 1 292 ? -16.493 2.444 11.824 1.00 96.12 292 ILE A O 1
ATOM 2386 N N . ASP A 1 293 ? -16.741 3.637 13.721 1.00 94.56 293 ASP A N 1
ATOM 2387 C CA . ASP A 1 293 ? -17.020 2.497 14.598 1.00 94.56 293 ASP A CA 1
ATOM 2388 C C . ASP A 1 293 ? -18.519 2.184 14.520 1.00 94.56 293 ASP A C 1
ATOM 2390 O O . ASP A 1 293 ? -19.367 2.988 14.917 1.00 94.56 293 ASP A O 1
ATOM 2394 N N . LYS A 1 294 ? -18.850 1.010 13.981 1.00 95.06 294 LYS A N 1
ATOM 2395 C CA . LYS A 1 294 ? -20.228 0.565 13.738 1.00 95.06 294 LYS A CA 1
ATOM 2396 C C . LYS A 1 294 ? -20.959 0.157 15.015 1.00 95.06 294 LYS A C 1
ATOM 2398 O O . LYS A 1 294 ? -22.188 0.111 15.015 1.00 95.06 294 LYS A O 1
ATOM 2403 N N . LYS A 1 295 ? -20.241 -0.166 16.095 1.00 91.19 295 LYS A N 1
ATOM 2404 C CA . LYS A 1 295 ? -20.856 -0.562 17.373 1.00 91.19 295 LYS A CA 1
ATOM 2405 C C . LYS A 1 295 ? -21.388 0.651 18.121 1.00 91.19 295 LYS A C 1
ATOM 2407 O O . LYS A 1 295 ? -22.410 0.550 18.798 1.00 91.19 295 LYS A O 1
ATOM 2412 N N . THR A 1 296 ? -20.687 1.773 18.014 1.00 94.50 296 THR A N 1
ATOM 2413 C CA . THR A 1 296 ? -21.025 3.030 18.694 1.00 94.50 296 THR A CA 1
ATOM 2414 C C . THR A 1 296 ? -21.666 4.064 17.772 1.00 94.50 296 THR A C 1
ATOM 2416 O O . THR A 1 296 ? -22.197 5.049 18.279 1.00 94.50 296 THR A O 1
ATOM 2419 N N . ASP A 1 297 ? -21.633 3.846 16.454 1.00 94.25 297 ASP A N 1
ATOM 2420 C CA . ASP A 1 297 ? -22.052 4.805 15.421 1.00 94.25 297 ASP A CA 1
ATOM 2421 C C . ASP A 1 297 ? -21.286 6.139 15.516 1.00 94.25 297 ASP A C 1
ATOM 2423 O O . ASP A 1 297 ? -21.827 7.231 15.336 1.00 94.25 297 ASP A O 1
ATOM 2427 N N . THR A 1 298 ? -19.996 6.060 15.860 1.00 96.12 298 THR A N 1
ATOM 2428 C CA . THR A 1 298 ? -19.132 7.236 16.031 1.00 96.12 298 THR A CA 1
ATOM 2429 C C . THR A 1 298 ? -18.084 7.326 14.937 1.00 96.12 298 THR A C 1
ATOM 2431 O O . THR A 1 298 ? -17.422 6.342 14.608 1.00 96.12 298 THR A O 1
ATOM 2434 N N . ILE A 1 299 ? -17.866 8.541 14.435 1.00 95.81 299 ILE A N 1
ATOM 2435 C CA . ILE A 1 299 ? -16.743 8.851 13.550 1.00 95.81 299 ILE A CA 1
ATOM 2436 C C . ILE A 1 299 ? -15.457 8.827 14.379 1.00 95.81 299 ILE A C 1
ATOM 2438 O O . ILE A 1 299 ? -15.262 9.677 15.246 1.00 95.81 299 ILE A O 1
ATOM 2442 N N . VAL A 1 300 ? -14.583 7.866 14.090 1.00 91.62 300 VAL A N 1
ATOM 2443 C CA . VAL A 1 300 ? -13.249 7.746 14.695 1.00 91.62 300 VAL A CA 1
ATOM 2444 C C . VAL A 1 300 ? -12.281 8.712 14.012 1.00 91.62 300 VAL A C 1
ATOM 2446 O O . VAL A 1 300 ? -11.529 9.423 14.675 1.00 91.62 300 VAL A O 1
ATOM 2449 N N . ARG A 1 301 ? -12.328 8.781 12.673 1.00 90.69 301 ARG A N 1
ATOM 2450 C CA . ARG A 1 301 ? -11.515 9.696 11.854 1.00 90.69 301 ARG A CA 1
ATOM 2451 C C . ARG A 1 301 ? -12.324 10.222 10.675 1.00 90.69 301 ARG A C 1
ATOM 2453 O O . ARG A 1 301 ? -13.071 9.471 10.057 1.00 90.69 301 ARG A O 1
ATOM 2460 N N . ASN A 1 302 ? -12.146 11.499 10.354 1.00 94.12 302 ASN A N 1
ATOM 2461 C CA . ASN A 1 302 ? -12.644 12.126 9.131 1.00 94.12 302 ASN A CA 1
ATOM 2462 C C . ASN A 1 302 ? -11.681 13.249 8.738 1.00 94.12 302 ASN A C 1
ATOM 2464 O O . ASN A 1 302 ? -11.742 14.345 9.299 1.00 94.12 302 ASN A O 1
ATOM 2468 N N . VAL A 1 303 ? -10.734 12.937 7.859 1.00 91.50 303 VAL A N 1
ATOM 2469 C CA . VAL A 1 303 ? -9.591 13.805 7.555 1.00 91.50 303 VAL A CA 1
ATOM 2470 C C . VAL A 1 303 ? -9.201 13.709 6.088 1.00 91.50 303 VAL A C 1
ATOM 2472 O O . VAL A 1 303 ? -9.348 12.665 5.458 1.00 91.50 303 VAL A O 1
ATOM 2475 N N . THR A 1 304 ? -8.648 14.797 5.560 1.00 91.94 304 THR A N 1
ATOM 2476 C CA . THR A 1 304 ? -7.979 14.808 4.259 1.00 91.94 304 THR A CA 1
ATOM 2477 C C . THR A 1 304 ? -6.476 14.885 4.483 1.00 91.94 304 THR A C 1
ATOM 2479 O O . THR A 1 304 ? -5.995 15.808 5.142 1.00 91.94 304 THR A O 1
ATOM 2482 N N . VAL A 1 305 ? -5.735 13.935 3.921 1.00 84.56 305 VAL A N 1
ATOM 2483 C CA . VAL A 1 305 ? -4.268 13.878 3.985 1.00 84.56 305 VAL A CA 1
ATOM 2484 C C . VAL A 1 305 ? -3.673 14.099 2.602 1.00 84.56 305 VAL A C 1
ATOM 2486 O O . VAL A 1 305 ? -4.254 13.667 1.616 1.00 84.56 305 VAL A O 1
ATOM 2489 N N . ASN A 1 306 ? -2.509 14.744 2.518 1.00 81.62 306 ASN A N 1
ATOM 2490 C CA . ASN A 1 306 ? -1.786 14.965 1.253 1.00 81.62 306 ASN A CA 1
ATOM 2491 C C . ASN A 1 306 ? -0.432 14.235 1.224 1.00 81.62 306 ASN A C 1
ATOM 2493 O O . ASN A 1 306 ? 0.494 14.641 0.530 1.00 81.62 306 ASN A O 1
ATOM 2497 N N . SER A 1 307 ? -0.315 13.181 2.028 1.00 68.75 307 SER A N 1
ATOM 2498 C CA . SER A 1 307 ? 0.873 12.340 2.193 1.00 68.75 307 SER A CA 1
ATOM 2499 C C . SER A 1 307 ? 0.560 10.865 1.927 1.00 68.75 307 SER A C 1
ATOM 2501 O O . SER A 1 307 ? 1.251 9.988 2.438 1.00 68.75 307 SER A O 1
ATOM 2503 N N . GLY A 1 308 ? -0.514 10.585 1.182 1.00 70.06 308 GLY A N 1
ATOM 2504 C CA . GLY A 1 308 ? -0.837 9.225 0.766 1.00 70.06 308 GLY A CA 1
ATOM 2505 C C . GLY A 1 308 ? 0.052 8.770 -0.387 1.00 70.06 308 GLY A C 1
ATOM 2506 O O . GLY A 1 308 ? 0.580 9.600 -1.139 1.00 70.06 308 GLY A O 1
ATOM 2507 N N . GLY A 1 309 ? 0.178 7.456 -0.532 1.00 76.38 309 GLY A N 1
ATOM 2508 C CA . GLY A 1 309 ? 0.828 6.831 -1.673 1.00 76.38 309 GLY A CA 1
ATOM 2509 C C . GLY A 1 309 ? -0.061 5.816 -2.370 1.00 76.38 309 GLY A C 1
ATOM 2510 O O . GLY A 1 309 ? -1.039 5.317 -1.800 1.00 76.38 309 GLY A O 1
ATOM 2511 N N . LEU A 1 310 ? 0.250 5.590 -3.642 1.00 78.81 310 LEU A N 1
ATOM 2512 C CA . LEU A 1 310 ? -0.609 4.884 -4.574 1.00 78.81 310 LEU A CA 1
ATOM 2513 C C . LEU A 1 310 ? 0.218 4.121 -5.603 1.00 78.81 310 LEU A C 1
ATOM 2515 O O . LEU A 1 310 ? 0.887 4.748 -6.413 1.00 78.81 310 LEU A O 1
ATOM 2519 N N . GLU A 1 311 ? 0.153 2.798 -5.607 1.00 81.19 311 GLU A N 1
ATOM 2520 C CA . GLU A 1 311 ? 1.042 1.956 -6.410 1.00 81.19 311 GLU A CA 1
ATOM 2521 C C . GLU A 1 311 ? 0.267 1.061 -7.370 1.00 81.19 311 GLU A C 1
ATOM 2523 O O . GLU A 1 311 ? -0.796 0.565 -6.993 1.00 81.19 311 GLU A O 1
ATOM 2528 N N . TYR A 1 312 ? 0.788 0.818 -8.581 1.00 79.69 312 TYR A N 1
ATOM 2529 C CA . TYR A 1 312 ? 0.197 -0.118 -9.547 1.00 79.69 312 TYR A CA 1
ATOM 2530 C C . TYR A 1 312 ? 1.217 -0.913 -10.348 1.00 79.69 312 TYR A C 1
ATOM 2532 O O . TYR A 1 312 ? 1.977 -0.351 -11.134 1.00 79.69 312 TYR A O 1
ATOM 2540 N N . GLY A 1 313 ? 1.075 -2.234 -10.304 1.00 74.75 313 GLY A N 1
ATOM 2541 C CA . GLY A 1 313 ? 1.843 -3.160 -11.120 1.00 74.75 313 GLY A CA 1
ATOM 2542 C C . GLY A 1 313 ? 1.170 -3.478 -12.453 1.00 74.75 313 GLY A C 1
ATOM 2543 O O . GLY A 1 313 ? 0.024 -3.933 -12.487 1.00 74.75 313 GLY A O 1
ATOM 2544 N N . TYR A 1 314 ? 1.885 -3.310 -13.564 1.00 73.62 314 TYR A N 1
ATOM 2545 C CA . TYR A 1 314 ? 1.409 -3.619 -14.913 1.00 73.62 314 TYR A CA 1
ATOM 2546 C C . TYR A 1 314 ? 2.463 -4.362 -15.742 1.00 73.62 314 TYR A C 1
ATOM 2548 O O . TYR A 1 314 ? 3.583 -3.892 -15.933 1.00 73.62 314 TYR A O 1
ATOM 2556 N N . ARG A 1 315 ? 2.083 -5.519 -16.289 1.00 73.69 315 ARG A N 1
ATOM 2557 C CA . ARG A 1 315 ? 2.895 -6.309 -17.223 1.00 73.69 315 ARG A CA 1
ATOM 2558 C C . ARG A 1 315 ? 2.461 -6.010 -18.662 1.00 73.69 315 ARG A C 1
ATOM 2560 O O . ARG A 1 315 ? 1.272 -6.132 -18.952 1.00 73.69 315 ARG A O 1
ATOM 2567 N N . PHE A 1 316 ? 3.403 -5.677 -19.549 1.00 67.81 316 PHE A N 1
ATOM 2568 C CA . PHE A 1 316 ? 3.137 -5.467 -20.980 1.00 67.81 316 PHE A CA 1
ATOM 2569 C C . PHE A 1 316 ? 4.101 -6.215 -21.899 1.00 67.81 316 PHE A C 1
ATOM 2571 O O . PHE A 1 316 ? 5.259 -6.471 -21.485 1.00 67.81 316 PHE A O 1
#

Solvent-accessible surface area (backbone atoms only — not comparable to full-atom values): 17435 Å² total; per-residue (Å²): 135,82,71,94,84,75,78,73,79,58,84,83,60,56,46,71,43,62,46,100,82,72,46,72,36,32,35,39,40,68,76,53,92,52,30,33,34,46,34,34,52,42,36,65,89,51,40,91,81,55,87,77,63,91,92,58,64,76,76,52,35,35,37,37,44,34,36,35,36,51,75,55,86,63,84,42,50,83,85,69,71,59,81,45,84,87,50,69,38,34,68,41,77,33,52,45,34,71,48,8,37,32,28,39,39,41,33,50,64,92,47,75,47,76,42,68,75,37,82,61,45,62,44,77,40,75,48,83,46,54,88,48,83,50,75,50,63,96,84,57,88,54,87,64,49,32,37,28,38,42,37,36,43,61,44,74,34,91,52,53,73,67,18,34,41,37,40,37,36,40,32,46,26,41,74,46,96,86,59,35,61,29,48,36,35,44,32,46,35,32,63,24,81,83,45,66,46,39,41,38,36,39,34,41,81,96,45,77,48,75,50,38,77,62,50,53,74,75,44,78,46,76,49,76,38,68,72,44,75,50,74,57,102,90,46,78,47,75,48,63,34,27,36,39,38,40,41,29,43,65,41,37,42,37,39,40,42,37,43,52,58,78,88,34,51,45,78,48,77,48,83,51,100,90,41,43,35,35,38,34,45,24,50,59,21,33,28,43,37,38,32,30,36,57,83,76,75,39,78,76,43,77,49,77,43,62,61,16,37,41,36,36,30,38,74,94

Secondary structure (DSSP, 8-state):
---TT-----GGG-EEEE-TTS-EEEEEEE-SSSEEEEEEEE-TTTGGGS---TTS-TT--EEEEEEEEESSS-SS-TTTSS--TTSTTSPEE----TTEEEEEEEEETTEEEEE---SS-EE----EE-SSPPPPPTT--SGGGSSEEEEEEEE--SSTTS-EEEEEEEEEEEEETTTEEEEEEEEEEE-SSS-EEEEEEEEETTEEEEEESSS-EEEEEEEEEEEEEEEETTEEEEEEEEEEEEEEESSEEEEEEEE--GGGEEEEEEE-SS-EEEEEEEEEEEEEEEEEETTTTEEEEEEEEEEEEEEEEEE-

Foldseek 3Di:
DDDPPPDDPDQVQFDFDADPVRHTQWTWADPGQFKTWTWGKQALVRLVVDDDDPPDDSHKIKIWIKMWGHPDDHQFDPVQVPVPVLCAQWWGKTKGFPFTFIFTWMDIRPDIDGDHRDQFDGDTDMDTDHPDQDQQDPPDPDPSQFQKKKKWDWDGDPAQQQTKIKIWMWHWTQNDPVQGIKIWIWMWIDRGSPDIWTKIWIDTDPDIDIDIPVAAWPDWDKDFDPWDWDQDPQGIDIDGQWIWTWTDHPFKTKIKIWGHDPVQWDWDWDDDPVWIKTKIKGFQIKIFIWMAGPVVRDTSDTDIGRGMMMMTIHID

Radius of gyration: 20.0 Å; Cα contacts (8 Å, |Δi|>4): 750; chains: 1; bounding box: 54×42×48 Å

Nearest PDB structures (foldseek):
  9bd8-assembly1_A  TM=1.970E-01  e=1.327E-01  Homo sapiens
  8hq2-assembly2_E  TM=1.524E-01  e=4.557E-01  Homo sapiens
  7de8-assembly1_X  TM=1.362E-01  e=6.353E-01  Neisseria meningitidis
  4qck-assembly1_A  TM=1.667E-01  e=6.812E+00  Mycobacterium tuberculosis H37Rv

Sequence (316 aa):
FYDRNAFSVSQEFNFKIHSNTNETIHELLPIDNDKFIIRGNMTKENINNVWISEGCSKDLEIQWNLTLTRIYGWYAQDVFEVPDRWLDGMIMWNTYSHAAEVEGQIKIGDDLFIIEKENTSRAYGDSNWSESMPSPPPDDQHSTKYVWGWYYVSIPADDKSEELSIIAGTGLSYADEVLGTMDGRFCDIRLDEKTHVELRMVKVLDLTFDSCNDGKLVRFDVERSNWFNITDSFGYATIPLRQLVTLESDSYLITMDFNSVETNYNRLLFPFTSYVFSDFEGLGVSTNLLIIDKKTDTIVRNVTVNSGGLEYGYRF

pLDDT: mean 71.45, std 17.29, range [22.64, 96.12]

Mean predicted aligned error: 12.16 Å

Organism: NCBI:txid392032